Protein AF-0000000085064351 (afdb_homodimer)

pLDDT: mean 91.65, std 7.76, range [57.16, 98.75]

Solvent-accessible surface area (backbone atoms only — not comparable to full-atom values): 16343 Å² total; per-residue (Å²): 132,82,64,47,62,67,54,39,38,54,52,45,52,58,49,57,73,58,45,68,60,50,36,50,47,27,50,52,48,33,43,69,77,40,54,86,54,48,80,70,46,69,91,79,44,79,83,52,43,50,56,53,47,48,50,53,45,52,49,54,53,38,62,87,41,49,84,65,41,47,63,52,33,30,51,50,26,44,64,36,32,43,62,54,62,40,32,62,50,52,34,54,55,49,48,23,49,51,48,41,49,38,66,76,47,42,88,71,29,35,63,68,48,45,52,20,50,39,50,45,50,43,52,51,48,49,45,13,33,48,36,32,28,57,62,30,34,61,82,54,41,58,74,65,52,64,86,77,50,61,51,66,129,131,80,64,49,62,65,55,41,38,53,51,44,53,58,49,56,72,58,46,68,59,50,34,48,48,26,50,52,49,31,44,70,77,42,54,84,56,47,81,69,46,67,92,77,43,80,84,51,43,50,55,54,47,48,50,54,46,50,49,54,52,39,63,86,41,48,85,65,40,47,62,52,33,30,51,50,24,44,63,35,31,43,62,55,62,38,32,62,52,52,36,54,55,48,50,24,49,51,48,39,49,38,65,76,47,44,89,71,28,34,62,67,49,45,52,21,49,40,49,42,50,43,51,52,48,50,45,14,33,48,36,32,30,59,63,28,33,60,82,55,42,57,74,66,53,63,87,76,50,64,51,68,128

Foldseek 3Di:
DDQDLVLLQVLLVVLVVVPPVLLVQLVVQLCVVPVVCVVLDDPDCNVPSRVVLNVLSVQLNCLVVCVVNLVVLLCVLQVCVVSVDALVCLVSSLVSNLVSSCVVCPPSPDPSSSVNSVVSSVVSSVSSNVSNVVVVDPVVDDDDDCVNPPDDD/DDQDLVLLQVLLVVLVVVPPVLLVQLVVQLCVVPVVCVVLDDPDCNVPSRVVLVVLSVQLNCLVVCVVNLVVLLCVLQVCVVSVDALVCLVSSLVSNLVSSCVVCPPSPDPSSSVNSVVSSVVSSVSSNVSNVVVVDPVVDDDDDCVNPPDDD

Radius of gyration: 24.45 Å; Cα contacts (8 Å, |Δi|>4): 353; chains: 2; bounding box: 37×74×51 Å

Secondary structure (DSSP, 8-state):
----HHHHHHHHHHHHTTTHHHHHHHHHHHHHH-GGGGGGS-S--TTHHHHHHHHHHHHHHTTT-HHHHHHHHHHHHHHTGGGT--GGGHHHHHHHHHHHHHHHHGGG--HHHHHHHHHHHHHHHHHHHHHHHHHT-GGG-----GGGSPPP-/----HHHHHHHHHHHHTTTHHHHHHHHHHHHHH-GGGGGGS-S--TTTHHHHHHHHHHHHHTTT-HHHHHHHHHHHHHHTGGGT--GGGHHHHHHHHHHHHHHHHGGG--HHHHHHHHHHHHHHHHHHHHHHHHHT-GGG-----GGGSPPP-

Organism: Acidithiobacillus ferrooxidans (strain ATCC 23270 / DSM 14882 / CIP 104768 / NCIMB 8455) (NCBI:txid243159)

InterPro domains:
  IPR000971 Globin [PF00042] (25-125)
  IPR000971 Globin [PS01033] (1-133)
  IPR009050 Globin-like superfamily [SSF46458] (5-130)
  IPR012292 Globin/Protoglobin [G3DSA:1.10.490.10] (2-138)

Nearest PDB structures (foldseek):
  3s1i-assembly1_A  TM=9.024E-01  e=9.634E-07  Methylacidiphilum infernorum V4
  7ohd-assembly2_B  TM=8.733E-01  e=3.228E-05  Mus musculus
  8wub-assembly1_A  TM=8.574E-01  e=1.041E-04  Homo sapiens
  8grz-assembly1_A  TM=8.069E-01  e=5.257E-05  Homo sapiens
  4mpm-assembly1_A  TM=8.478E-01  e=1.147E-04  Homo sapiens

Structure (mmCIF, N/CA/C/O backbone):
data_AF-0000000085064351-model_v1
#
loop_
_entity.id
_entity.type
_entity.pdbx_description
1 polymer 'Globin domain protein'
#
loop_
_atom_site.group_PDB
_atom_site.id
_atom_site.type_symbol
_atom_site.label_atom_id
_atom_site.label_alt_id
_atom_site.label_comp_id
_atom_site.label_asym_id
_atom_site.label_entity_id
_atom_site.label_seq_id
_atom_site.pdbx_PDB_ins_code
_atom_site.Cartn_x
_atom_site.Cartn_y
_atom_site.Cartn_z
_atom_site.occupancy
_atom_site.B_iso_or_equiv
_atom_site.auth_seq_id
_atom_site.auth_comp_id
_atom_site.auth_asym_id
_atom_site.auth_atom_id
_atom_site.pdbx_PDB_model_num
ATOM 1 N N . MET A 1 1 ? -3.197 17.062 25.453 1 57.31 1 MET A N 1
ATOM 2 C CA . MET A 1 1 ? -4.086 18.172 25.75 1 57.31 1 MET A CA 1
ATOM 3 C C . MET A 1 1 ? -5.27 18.219 24.797 1 57.31 1 MET A C 1
ATOM 5 O O . MET A 1 1 ? -5.203 17.641 23.703 1 57.31 1 MET A O 1
ATOM 9 N N . ALA A 1 2 ? -6.352 18.781 25.281 1 75.25 2 ALA A N 1
ATOM 10 C CA . ALA A 1 2 ? -7.637 18.812 24.578 1 75.25 2 ALA A CA 1
ATOM 11 C C . ALA A 1 2 ? -7.57 19.719 23.344 1 75.25 2 ALA A C 1
ATOM 13 O O . ALA A 1 2 ? -6.973 20.797 23.391 1 75.25 2 ALA A O 1
ATOM 14 N N . ILE A 1 3 ? -7.781 19.234 22.266 1 88.19 3 ILE A N 1
ATOM 15 C CA . ILE A 1 3 ? -7.879 19.984 21.016 1 88.19 3 ILE A CA 1
ATOM 16 C C . ILE A 1 3 ? -8.836 21.156 21.188 1 88.19 3 ILE A C 1
ATOM 18 O O . ILE A 1 3 ? -9.961 20.984 21.656 1 88.19 3 ILE A O 1
ATOM 22 N N . ASN A 1 4 ? -8.297 22.344 21.016 1 93.31 4 ASN A N 1
ATOM 23 C CA . ASN A 1 4 ? -9.164 23.516 20.938 1 93.31 4 ASN A CA 1
ATOM 24 C C . ASN A 1 4 ? -9.75 23.688 19.547 1 93.31 4 ASN A C 1
ATOM 26 O O . ASN A 1 4 ? -9.102 24.266 18.656 1 93.31 4 ASN A O 1
ATOM 30 N N . ILE A 1 5 ? -10.961 23.312 19.406 1 91.62 5 ILE A N 1
ATOM 31 C CA . ILE A 1 5 ? -11.625 23.234 18.109 1 91.62 5 ILE A CA 1
ATOM 32 C C . ILE A 1 5 ? -11.781 24.625 17.516 1 91.62 5 ILE A C 1
ATOM 34 O O . ILE A 1 5 ? -11.617 24.828 16.312 1 91.62 5 ILE A O 1
ATOM 38 N N . GLN A 1 6 ? -12.078 25.547 18.312 1 92.12 6 GLN A N 1
ATOM 39 C CA . GLN A 1 6 ? -12.281 26.922 17.844 1 92.12 6 GLN A CA 1
ATOM 40 C C . GLN A 1 6 ? -11 27.5 17.266 1 92.12 6 GLN A C 1
ATOM 42 O O . GLN A 1 6 ? -11.039 28.203 16.25 1 92.12 6 GLN A O 1
ATOM 47 N N . LEU A 1 7 ? -9.875 27.203 17.844 1 92.31 7 LEU A N 1
ATOM 48 C CA . LEU A 1 7 ? -8.594 27.688 17.359 1 92.31 7 LEU A CA 1
ATOM 49 C C . LEU A 1 7 ? -8.258 27.078 16 1 92.31 7 LEU A C 1
ATOM 51 O O . LEU A 1 7 ? -7.766 27.766 15.109 1 92.31 7 LEU A O 1
ATOM 55 N N . ILE A 1 8 ? -8.531 25.844 15.898 1 92.44 8 ILE A N 1
ATOM 56 C CA . ILE A 1 8 ? -8.25 25.141 14.648 1 92.44 8 ILE A CA 1
ATOM 57 C C . ILE A 1 8 ? -9.141 25.688 13.539 1 92.44 8 ILE A C 1
ATOM 59 O O . ILE A 1 8 ? -8.664 26.016 12.453 1 92.44 8 ILE A O 1
ATOM 63 N N . GLN A 1 9 ? -10.414 25.859 13.875 1 91.38 9 GLN A N 1
ATOM 64 C CA . GLN A 1 9 ? -11.367 26.328 12.867 1 91.38 9 GLN A CA 1
ATOM 65 C C . GLN A 1 9 ? -11.078 27.766 12.445 1 91.38 9 GLN A C 1
ATOM 67 O O . GLN A 1 9 ? -11.078 28.078 11.25 1 91.38 9 GLN A O 1
ATOM 72 N N . SER A 1 10 ? -10.781 28.578 13.398 1 91.44 10 SER A N 1
ATOM 73 C CA . SER A 1 10 ? -10.531 29.984 13.086 1 91.44 10 SER A CA 1
ATOM 74 C C . SER A 1 10 ? -9.219 30.156 12.32 1 91.44 10 SER A C 1
ATOM 76 O O . SER A 1 10 ? -9.156 30.922 11.352 1 91.44 10 SER A O 1
ATOM 78 N N . SER A 1 11 ? -8.188 29.453 12.711 1 91.81 11 SER A N 1
ATOM 79 C CA . SER A 1 11 ? -6.898 29.562 12.039 1 91.81 11 SER A CA 1
ATOM 80 C C . SER A 1 11 ? -6.938 28.906 10.664 1 91.81 11 SER A C 1
ATOM 82 O O . SER A 1 11 ? -6.332 29.391 9.711 1 91.81 11 SER A O 1
ATOM 84 N N . GLY A 1 12 ? -7.652 27.797 10.57 1 90.56 12 GLY A N 1
ATOM 85 C CA . GLY A 1 12 ? -7.852 27.172 9.273 1 90.56 12 GLY A CA 1
ATOM 86 C C . GLY A 1 12 ? -8.547 28.094 8.281 1 90.56 12 GLY A C 1
ATOM 87 O O . GLY A 1 12 ? -8.133 28.172 7.121 1 90.56 12 GLY A O 1
ATOM 88 N N . ALA A 1 13 ? -9.562 28.766 8.742 1 87.88 13 ALA A N 1
ATOM 89 C CA . ALA A 1 13 ? -10.297 29.703 7.906 1 87.88 13 ALA A CA 1
ATOM 90 C C . ALA A 1 13 ? -9.406 30.875 7.477 1 87.88 13 ALA A C 1
ATOM 92 O O . ALA A 1 13 ? -9.461 31.312 6.328 1 87.88 13 ALA A O 1
ATOM 93 N N . ALA A 1 14 ? -8.57 31.312 8.336 1 88.06 14 ALA A N 1
ATOM 94 C CA . ALA A 1 14 ? -7.688 32.438 8.062 1 88.06 14 ALA A CA 1
ATOM 95 C C . ALA A 1 14 ? -6.699 32.125 6.953 1 88.06 14 ALA A C 1
ATOM 97 O O . ALA A 1 14 ? -6.43 32.938 6.086 1 88.06 14 ALA A O 1
ATOM 98 N N . VAL A 1 15 ? -6.23 30.906 6.938 1 88.12 15 VAL A N 1
ATOM 99 C CA . VAL A 1 15 ? -5.211 30.547 5.957 1 88.12 15 VAL A CA 1
ATOM 100 C C . VAL A 1 15 ? -5.875 30.188 4.633 1 88.12 15 VAL A C 1
ATOM 102 O O . VAL A 1 15 ? -5.297 30.391 3.562 1 88.12 15 VAL A O 1
ATOM 105 N N . LYS A 1 16 ? -7.031 29.609 4.719 1 82.19 16 LYS A N 1
ATOM 106 C CA . LYS A 1 16 ? -7.758 29.297 3.492 1 82.19 16 LYS A CA 1
ATOM 107 C C . LYS A 1 16 ? -8.039 30.547 2.674 1 82.19 16 LYS A C 1
ATOM 109 O O . LYS A 1 16 ? -7.98 30.516 1.443 1 82.19 16 LYS A O 1
ATOM 114 N N . ASP A 1 17 ? -8.266 31.594 3.26 1 80.25 17 ASP A N 1
ATOM 115 C CA . ASP A 1 17 ? -8.602 32.875 2.615 1 80.25 17 ASP A CA 1
ATOM 116 C C . ASP A 1 17 ? -7.398 33.438 1.877 1 80.25 17 ASP A C 1
ATOM 118 O O . ASP A 1 17 ? -7.555 34.25 0.965 1 80.25 17 ASP A O 1
ATOM 122 N N . LEU A 1 18 ? -6.242 32.938 2.26 1 81.69 18 LEU A N 1
ATOM 123 C CA . LEU A 1 18 ? -5.031 33.438 1.604 1 81.69 18 LEU A CA 1
ATOM 124 C C . LEU A 1 18 ? -4.82 32.75 0.265 1 81.69 18 LEU A C 1
ATOM 126 O O . LEU A 1 18 ? -4.078 33.219 -0.586 1 81.69 18 LEU A O 1
ATOM 130 N N . GLY A 1 19 ? -5.559 31.656 0.012 1 73.81 19 GLY A N 1
ATOM 131 C CA . GLY A 1 19 ? -5.688 31.062 -1.313 1 73.81 19 GLY A CA 1
ATOM 132 C C . GLY A 1 19 ? -4.465 30.281 -1.739 1 73.81 19 GLY A C 1
ATOM 133 O O . GLY A 1 19 ? -3.924 29.5 -0.958 1 73.81 19 GLY A O 1
ATOM 134 N N . VAL A 1 20 ? -3.996 30.516 -2.984 1 82.38 20 VAL A N 1
ATOM 135 C CA . VAL A 1 20 ? -3.016 29.75 -3.742 1 82.38 20 VAL A CA 1
ATOM 136 C C . VAL A 1 20 ? -1.633 29.906 -3.117 1 82.38 20 VAL A C 1
ATOM 138 O O . VAL A 1 20 ? -0.842 28.969 -3.086 1 82.38 20 VAL A O 1
ATOM 141 N N . GLN A 1 21 ? -1.412 30.984 -2.426 1 88.38 21 GLN A N 1
ATOM 142 C CA . GLN A 1 21 ? -0.087 31.281 -1.89 1 88.38 21 GLN A CA 1
ATOM 143 C C . GLN A 1 21 ? 0.252 30.359 -0.724 1 88.38 21 GLN A C 1
ATOM 145 O O . GLN A 1 21 ? 1.404 29.953 -0.562 1 88.38 21 GLN A O 1
ATOM 150 N N . VAL A 1 22 ? -0.708 30 0.074 1 90.12 22 VAL A N 1
ATOM 151 C CA . VAL A 1 22 ? -0.46 29.156 1.239 1 90.12 22 VAL A CA 1
ATOM 152 C C . VAL A 1 22 ? -0.138 27.734 0.788 1 90.12 22 VAL A C 1
ATOM 154 O O . VAL A 1 22 ? 0.81 27.109 1.282 1 90.12 22 VAL A O 1
ATOM 157 N N . ALA A 1 23 ? -0.874 27.266 -0.23 1 90.69 23 ALA A N 1
ATOM 158 C CA . ALA A 1 23 ? -0.618 25.938 -0.763 1 90.69 23 ALA A CA 1
ATOM 159 C C . ALA A 1 23 ? 0.769 25.859 -1.396 1 90.69 23 ALA A C 1
ATOM 161 O O . ALA A 1 23 ? 1.488 24.875 -1.203 1 90.69 23 ALA A O 1
ATOM 162 N N . GLU A 1 24 ? 1.101 26.891 -2.078 1 91.88 24 GLU A N 1
ATOM 163 C CA . GLU A 1 24 ? 2.422 26.938 -2.699 1 91.88 24 GLU A CA 1
ATOM 164 C C . GLU A 1 24 ? 3.525 26.891 -1.647 1 91.88 24 GLU A C 1
ATOM 166 O O . GLU A 1 24 ? 4.527 26.188 -1.815 1 91.88 24 GLU A O 1
ATOM 171 N N . HIS A 1 25 ? 3.332 27.672 -0.598 1 94.19 25 HIS A N 1
ATOM 172 C CA . HIS A 1 25 ? 4.316 27.672 0.48 1 94.19 25 HIS A CA 1
ATOM 173 C C . HIS A 1 25 ? 4.434 26.281 1.116 1 94.19 25 HIS A C 1
ATOM 175 O O . HIS A 1 25 ? 5.539 25.828 1.403 1 94.19 25 HIS A O 1
ATOM 181 N N . PHE A 1 26 ? 3.34 25.656 1.279 1 94.56 26 PHE A N 1
ATOM 182 C CA . PHE A 1 26 ? 3.279 24.312 1.865 1 94.56 26 PHE A CA 1
ATOM 183 C C . PHE A 1 26 ? 4.113 23.328 1.054 1 94.56 26 PHE A C 1
ATOM 185 O O . PHE A 1 26 ? 4.992 22.656 1.598 1 94.56 26 PHE A O 1
ATOM 192 N N . TYR A 1 27 ? 3.924 23.297 -0.187 1 94.62 27 TYR A N 1
ATOM 193 C CA . TYR A 1 27 ? 4.633 22.359 -1.05 1 94.62 27 TYR A CA 1
ATOM 194 C C . TYR A 1 27 ? 6.098 22.75 -1.191 1 94.62 27 TYR A C 1
ATOM 196 O O . TYR A 1 27 ? 6.977 21.891 -1.222 1 94.62 27 TYR A O 1
ATOM 204 N N . ASN A 1 28 ? 6.336 24.047 -1.32 1 95.25 28 ASN A N 1
ATOM 205 C CA . ASN A 1 28 ? 7.723 24.5 -1.378 1 95.25 28 ASN A CA 1
ATOM 206 C C . ASN A 1 28 ? 8.5 24.078 -0.129 1 95.25 28 ASN A C 1
ATOM 208 O O . ASN A 1 28 ? 9.633 23.609 -0.224 1 95.25 28 ASN A O 1
ATOM 212 N N . TYR A 1 29 ? 7.859 24.312 1.011 1 96.75 29 TYR A N 1
ATOM 213 C CA . TYR A 1 29 ? 8.5 23.891 2.254 1 96.75 29 TYR A CA 1
ATOM 214 C C . TYR A 1 29 ? 8.766 22.391 2.246 1 96.75 29 TYR A C 1
ATOM 216 O O . TYR A 1 29 ? 9.883 21.938 2.535 1 96.75 29 TYR A O 1
ATOM 224 N N . MET A 1 30 ? 7.77 21.578 1.87 1 96.75 30 MET A N 1
ATOM 225 C CA . MET A 1 30 ? 7.855 20.125 1.919 1 96.75 30 MET A CA 1
ATOM 226 C C . MET A 1 30 ? 8.969 19.609 1.008 1 96.75 30 MET A C 1
ATOM 228 O O . MET A 1 30 ? 9.82 18.844 1.438 1 96.75 30 MET A O 1
ATOM 232 N N . PHE A 1 31 ? 9.055 20.109 -0.18 1 96.94 31 PHE A N 1
ATOM 233 C CA . PHE A 1 31 ? 9.992 19.562 -1.149 1 96.94 31 PHE A CA 1
ATOM 234 C C . PHE A 1 31 ? 11.406 20.078 -0.905 1 96.94 31 PHE A C 1
ATOM 236 O O . PHE A 1 31 ? 12.383 19.453 -1.329 1 96.94 31 PHE A O 1
ATOM 243 N N . THR A 1 32 ? 11.539 21.203 -0.23 1 98.06 32 THR A N 1
ATOM 244 C CA . THR A 1 32 ? 12.852 21.719 0.145 1 98.06 32 THR A CA 1
ATOM 245 C C . THR A 1 32 ? 13.422 20.953 1.325 1 98.06 32 THR A C 1
ATOM 247 O O . THR A 1 32 ? 14.602 20.594 1.325 1 98.06 32 THR A O 1
ATOM 250 N N . HIS A 1 33 ? 12.617 20.672 2.283 1 98 33 HIS A N 1
ATOM 251 C CA . HIS A 1 33 ? 13.094 20.078 3.531 1 98 33 HIS A CA 1
ATOM 252 C C . HIS A 1 33 ? 13.039 18.562 3.484 1 98 33 HIS A C 1
ATOM 254 O O . HIS A 1 33 ? 13.75 17.875 4.23 1 98 33 HIS A O 1
ATOM 260 N N . PHE A 1 34 ? 12.141 18.031 2.6 1 98.06 34 PHE A N 1
ATOM 261 C CA . PHE A 1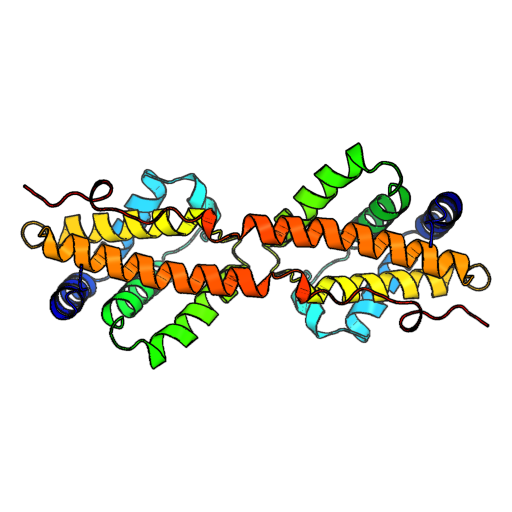 34 ? 11.977 16.594 2.455 1 98.06 34 PHE A CA 1
ATOM 262 C C . PHE A 1 34 ? 11.953 16.203 0.983 1 98.06 34 PHE A C 1
ATOM 264 O O . PHE A 1 34 ? 10.953 15.664 0.495 1 98.06 34 PHE A O 1
ATOM 271 N N . PRO A 1 35 ? 13.055 16.328 0.318 1 98 35 PRO A N 1
ATOM 272 C CA . PRO A 1 35 ? 13.07 16.094 -1.128 1 98 35 PRO A CA 1
ATOM 273 C C . PRO A 1 35 ? 12.758 14.641 -1.496 1 98 35 PRO A C 1
ATOM 275 O O . PRO A 1 35 ? 12.352 14.367 -2.627 1 98 35 PRO A O 1
ATOM 278 N N . GLU A 1 36 ? 12.883 13.711 -0.608 1 96.44 36 GLU A N 1
ATOM 279 C CA . GLU A 1 36 ? 12.672 12.289 -0.869 1 96.44 36 GLU A CA 1
ATOM 280 C C . GLU A 1 36 ? 11.211 12.008 -1.224 1 96.44 36 GLU A C 1
ATOM 282 O O . GLU A 1 36 ? 10.906 10.992 -1.852 1 96.44 36 GLU A O 1
ATOM 287 N N . VAL A 1 37 ? 10.25 12.945 -0.856 1 96.81 37 VAL A N 1
ATOM 288 C CA . VAL A 1 37 ? 8.844 12.648 -1.119 1 96.81 37 VAL A CA 1
ATOM 289 C C . VAL A 1 37 ? 8.422 13.305 -2.432 1 96.81 37 VAL A C 1
ATOM 291 O O . VAL A 1 37 ? 7.293 13.109 -2.891 1 96.81 37 VAL A O 1
ATOM 294 N N . ARG A 1 38 ? 9.328 14.109 -3.064 1 96.19 38 ARG A N 1
ATOM 295 C CA . ARG A 1 38 ? 8.961 14.797 -4.297 1 96.19 38 ARG A CA 1
ATOM 296 C C . ARG A 1 38 ? 8.508 13.805 -5.363 1 96.19 38 ARG A C 1
ATOM 298 O O . ARG A 1 38 ? 7.574 14.078 -6.117 1 96.19 38 ARG A O 1
ATOM 305 N N . LYS A 1 39 ? 9.133 12.648 -5.355 1 94.69 39 LYS A N 1
ATOM 306 C CA . LYS A 1 39 ? 8.867 11.641 -6.375 1 94.69 39 LYS A CA 1
ATOM 307 C C . LYS A 1 39 ? 7.484 11.031 -6.199 1 94.69 39 LYS A C 1
ATOM 309 O O . LYS A 1 39 ? 6.98 10.352 -7.094 1 94.69 39 LYS A O 1
ATOM 314 N N . MET A 1 40 ? 6.848 11.219 -5.031 1 93.88 40 MET A N 1
ATOM 315 C CA . MET A 1 40 ? 5.535 10.648 -4.738 1 93.88 40 MET A CA 1
ATOM 316 C C . MET A 1 40 ? 4.426 11.523 -5.297 1 93.88 40 MET A C 1
ATOM 318 O O . MET A 1 40 ? 3.258 11.133 -5.305 1 93.88 40 MET A O 1
ATOM 322 N N . PHE A 1 41 ? 4.805 12.727 -5.793 1 92.69 41 PHE A N 1
ATOM 323 C CA . PHE A 1 41 ? 3.834 13.68 -6.309 1 92.69 41 PHE A CA 1
ATOM 324 C C . PHE A 1 41 ? 4.008 13.867 -7.812 1 92.69 41 PHE A C 1
ATOM 326 O O . PHE A 1 41 ? 5.109 13.695 -8.344 1 92.69 41 PHE A O 1
ATOM 333 N N . PRO A 1 42 ? 2.945 14.211 -8.469 1 89.38 42 PRO A N 1
ATOM 334 C CA . PRO A 1 42 ? 3.072 14.453 -9.906 1 89.38 42 PRO A CA 1
ATOM 335 C C . PRO A 1 42 ? 4.012 15.617 -10.227 1 89.38 42 PRO A C 1
ATOM 337 O O . PRO A 1 42 ? 4.188 16.516 -9.406 1 89.38 42 PRO A O 1
ATOM 340 N N . GLY A 1 43 ? 4.516 15.523 -11.414 1 86.75 43 GLY A N 1
ATOM 341 C CA . GLY A 1 43 ? 5.418 16.578 -11.859 1 86.75 43 GLY A CA 1
ATOM 342 C C . GLY A 1 43 ? 4.766 17.938 -11.891 1 86.75 43 GLY A C 1
ATOM 343 O O . GLY A 1 43 ? 5.289 18.906 -11.312 1 86.75 43 GLY A O 1
ATOM 344 N N . ASP A 1 44 ? 3.572 17.953 -12.516 1 85 44 ASP A N 1
ATOM 345 C CA . ASP A 1 44 ? 2.801 19.188 -12.555 1 85 44 ASP A CA 1
ATOM 346 C C . ASP A 1 44 ? 1.66 19.156 -11.539 1 85 44 ASP A C 1
ATOM 348 O O . ASP A 1 44 ? 0.718 18.375 -11.68 1 85 44 ASP A O 1
ATOM 352 N N . MET A 1 45 ? 1.839 19.969 -10.5 1 80.88 45 MET A N 1
ATOM 353 C CA . MET A 1 45 ? 0.876 19.969 -9.406 1 80.88 45 MET A CA 1
ATOM 354 C C . MET A 1 45 ? 0.055 21.25 -9.406 1 80.88 45 MET A C 1
ATOM 356 O O . MET A 1 45 ? -0.604 21.578 -8.414 1 80.88 45 MET A O 1
ATOM 360 N N . SER A 1 46 ? 0.085 21.969 -10.438 1 73.38 46 SER A N 1
ATOM 361 C CA . SER A 1 46 ? -0.518 23.297 -10.438 1 73.38 46 SER A CA 1
ATOM 362 C C . SER A 1 46 ? -1.989 23.234 -10.039 1 73.38 46 SER A C 1
ATOM 364 O O . SER A 1 46 ? -2.434 23.984 -9.164 1 73.38 46 SER A O 1
ATOM 366 N N . GLU A 1 47 ? -2.814 22.312 -10.688 1 67.12 47 GLU A N 1
ATOM 367 C CA . GLU A 1 47 ? -4.246 22.297 -10.406 1 67.12 47 GLU A CA 1
ATOM 368 C C . GLU A 1 47 ? -4.562 21.469 -9.164 1 67.12 47 GLU A C 1
ATOM 370 O O . GLU A 1 47 ? -5.512 21.766 -8.438 1 67.12 47 GLU A O 1
ATOM 375 N N . GLN A 1 48 ? -3.637 20.734 -8.75 1 73.62 48 GLN A N 1
ATOM 376 C CA . GLN A 1 48 ? -3.996 19.766 -7.723 1 73.62 48 GLN A CA 1
ATOM 377 C C . GLN A 1 48 ? -3.438 20.172 -6.359 1 73.62 48 GLN A C 1
ATOM 379 O O . GLN A 1 48 ? -3.904 19.688 -5.324 1 73.62 48 GLN A O 1
ATOM 384 N N . ARG A 1 49 ? -2.592 21.141 -6.305 1 77.31 49 ARG A N 1
ATOM 385 C CA . ARG A 1 49 ? -1.931 21.562 -5.074 1 77.31 49 ARG A CA 1
ATOM 386 C C . ARG A 1 49 ? -2.926 22.188 -4.105 1 77.31 49 ARG A C 1
ATOM 388 O O . ARG A 1 49 ? -2.922 21.891 -2.912 1 77.31 49 ARG A O 1
ATOM 395 N N . VAL A 1 50 ? -3.752 22.922 -4.668 1 78.06 50 VAL A N 1
ATOM 396 C CA . VAL A 1 50 ? -4.707 23.641 -3.832 1 78.06 50 VAL A CA 1
ATOM 397 C C . VAL A 1 50 ? -5.734 22.672 -3.266 1 78.06 50 VAL A C 1
ATOM 399 O O . VAL A 1 50 ? -6.082 22.734 -2.084 1 78.06 50 VAL A O 1
ATOM 402 N N . ARG A 1 51 ? -6.059 21.766 -4.062 1 79.38 51 ARG A N 1
ATOM 403 C CA . ARG A 1 51 ? -7.078 20.812 -3.627 1 79.38 51 ARG A CA 1
ATOM 404 C C . ARG A 1 51 ? -6.562 19.938 -2.486 1 79.38 51 ARG A C 1
ATOM 406 O O . ARG A 1 51 ? -7.281 19.688 -1.518 1 79.38 51 ARG A O 1
ATOM 413 N N . LEU A 1 52 ? -5.395 19.578 -2.537 1 80.88 52 LEU A N 1
ATOM 414 C CA . LEU A 1 52 ? -4.82 18.719 -1.506 1 80.88 52 LEU A CA 1
ATOM 415 C C . LEU A 1 52 ? -4.637 19.5 -0.201 1 80.88 52 LEU A C 1
ATOM 417 O O . LEU A 1 52 ? -5.004 19 0.869 1 80.88 52 LEU A O 1
ATOM 421 N N . PHE A 1 53 ? -4.199 20.688 -0.441 1 83.62 53 PHE A N 1
ATOM 422 C CA . PHE A 1 53 ? -4.035 21.531 0.74 1 83.62 53 PHE A CA 1
ATOM 423 C C . PHE A 1 53 ? -5.379 21.781 1.413 1 83.62 53 PHE A C 1
ATOM 425 O O . PHE A 1 53 ? -5.5 21.672 2.635 1 83.62 53 PHE A O 1
ATOM 432 N N . ASN A 1 54 ? -6.367 21.938 0.629 1 82.25 54 ASN A N 1
ATOM 433 C CA . ASN A 1 54 ? -7.695 22.219 1.167 1 82.25 54 ASN A CA 1
ATOM 434 C C . ASN A 1 54 ? -8.289 20.984 1.854 1 82.25 54 ASN A C 1
ATOM 436 O O . ASN A 1 54 ? -9.016 21.109 2.84 1 82.25 54 ASN A O 1
ATOM 440 N N . SER A 1 55 ? -7.945 19.906 1.377 1 84.38 55 SER A N 1
ATOM 441 C CA . SER A 1 55 ? -8.43 18.672 1.994 1 84.38 55 SER A CA 1
ATOM 442 C C . SER A 1 55 ? -7.836 18.484 3.385 1 84.38 55 SER A C 1
ATOM 444 O O . SER A 1 55 ? -8.539 18.078 4.316 1 84.38 55 SER A O 1
ATOM 446 N N . VAL A 1 56 ? -6.613 18.828 3.506 1 85.44 56 VAL A N 1
ATOM 447 C CA . VAL A 1 56 ? -5.949 18.703 4.797 1 85.44 56 VAL A CA 1
ATOM 448 C C . VAL A 1 56 ? -6.555 19.688 5.793 1 85.44 56 VAL A C 1
ATOM 450 O O . VAL A 1 56 ? -6.844 19.328 6.938 1 85.44 56 VAL A O 1
ATOM 453 N N . ILE A 1 57 ? -6.863 20.844 5.324 1 84.94 57 ILE A N 1
ATOM 454 C CA . ILE A 1 57 ? -7.465 21.875 6.168 1 84.94 57 ILE A CA 1
ATOM 455 C C . ILE A 1 57 ? -8.875 21.453 6.566 1 84.94 57 ILE A C 1
ATOM 457 O O . ILE A 1 57 ? -9.266 21.578 7.73 1 84.94 57 ILE A O 1
ATOM 461 N N . LEU A 1 58 ? -9.547 20.938 5.605 1 83 58 LEU A N 1
ATOM 462 C CA . LEU A 1 58 ? -10.906 20.484 5.859 1 83 58 LEU A CA 1
ATOM 463 C C . LEU A 1 58 ? -10.93 19.391 6.926 1 83 58 LEU A C 1
ATOM 465 O O . LEU A 1 58 ? -11.758 19.422 7.84 1 83 58 LEU A O 1
ATOM 469 N N . ILE A 1 59 ? -10.047 18.562 6.914 1 85.25 59 ILE A N 1
ATOM 470 C CA . ILE A 1 59 ? -9.977 17.469 7.867 1 85.25 59 ILE A CA 1
ATOM 471 C C . ILE A 1 59 ? -9.688 18.016 9.266 1 85.25 59 ILE A C 1
ATOM 473 O O . ILE A 1 59 ? -10.383 17.688 10.227 1 85.25 59 ILE A O 1
ATOM 477 N N . ALA A 1 60 ? -8.742 18.859 9.297 1 80.5 60 ALA A N 1
ATOM 478 C CA . ALA A 1 60 ? -8.336 19.391 10.594 1 80.5 60 ALA A CA 1
ATOM 479 C C . ALA A 1 60 ? -9.453 20.219 11.219 1 80.5 60 ALA A C 1
ATOM 481 O O . ALA A 1 60 ? -9.672 20.172 12.43 1 80.5 60 ALA A O 1
ATOM 482 N N . THR A 1 61 ? -10.242 20.844 10.375 1 82.81 61 THR A N 1
ATOM 483 C CA . THR A 1 61 ? -11.258 21.75 10.906 1 82.81 61 THR A CA 1
ATOM 484 C C . THR A 1 61 ? -12.539 21 11.234 1 82.81 61 THR A C 1
ATOM 486 O O . THR A 1 61 ? -13.461 21.562 11.836 1 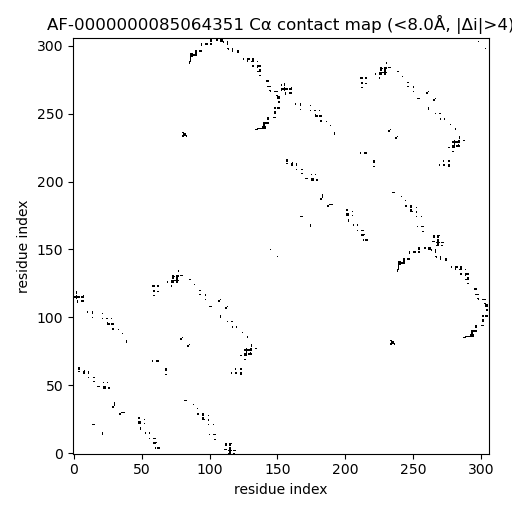82.81 61 THR A O 1
ATOM 489 N N . ASN A 1 62 ? -12.539 19.703 10.906 1 86.94 62 ASN A N 1
ATOM 490 C CA . ASN A 1 62 ? -13.719 18.906 11.203 1 86.94 62 ASN A CA 1
ATOM 491 C C . ASN A 1 62 ? -13.391 17.766 12.164 1 86.94 62 ASN A C 1
ATOM 493 O O . ASN A 1 62 ? -14.117 16.781 12.227 1 86.94 62 ASN A O 1
ATOM 497 N N . ILE A 1 63 ? -12.406 17.938 12.922 1 85 63 ILE A N 1
ATOM 498 C CA . ILE A 1 63 ? -11.898 16.891 13.812 1 85 63 ILE A CA 1
ATOM 499 C C . ILE A 1 63 ? -12.914 16.641 14.93 1 85 63 ILE A C 1
ATOM 501 O O . ILE A 1 63 ? -12.859 15.602 15.594 1 85 63 ILE A O 1
ATOM 505 N N . ASP A 1 64 ? -13.844 17.531 15.156 1 83.5 64 ASP A N 1
ATOM 506 C CA . ASP A 1 64 ? -14.836 17.391 16.219 1 83.5 64 ASP A CA 1
ATOM 507 C C . ASP A 1 64 ? -16.031 16.547 15.742 1 83.5 64 ASP A C 1
ATOM 509 O O . ASP A 1 64 ? -16.906 16.219 16.531 1 83.5 64 ASP A O 1
ATOM 513 N N . THR A 1 65 ? -16.062 16.234 14.531 1 85.69 65 THR A N 1
ATOM 514 C CA . THR A 1 65 ? -17.109 15.391 14 1 85.69 65 THR A CA 1
ATOM 515 C C . THR A 1 65 ? -16.578 14 13.656 1 85.69 65 THR A C 1
ATOM 517 O O . THR A 1 65 ? -16.625 13.586 12.492 1 85.69 65 THR A O 1
ATOM 520 N N . MET A 1 66 ? -16.234 13.328 14.578 1 83.44 66 MET A N 1
ATOM 521 C CA . MET A 1 66 ? -15.5 12.078 14.406 1 83.44 66 MET A CA 1
ATOM 522 C C . MET A 1 66 ? -16.344 11.047 13.664 1 83.44 66 MET A C 1
ATOM 524 O O . MET A 1 66 ? -15.82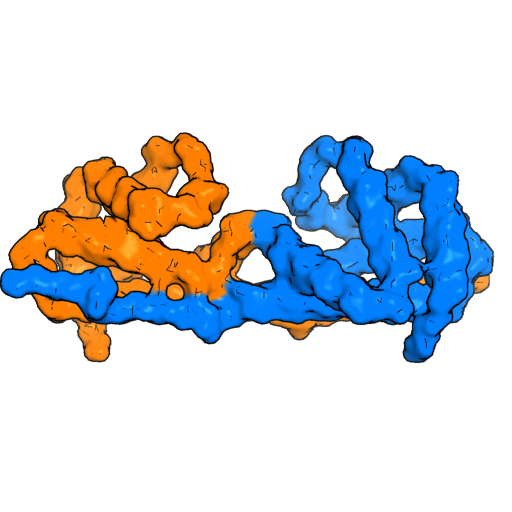 10.289 12.836 1 83.44 66 MET A O 1
ATOM 528 N N . GLU A 1 67 ? -17.656 11.109 13.906 1 87.38 67 GLU A N 1
ATOM 529 C CA . GLU A 1 67 ? -18.531 10.102 13.297 1 87.38 67 GLU A CA 1
ATOM 530 C C . GLU A 1 67 ? -18.484 10.203 11.773 1 87.38 67 GLU A C 1
ATOM 532 O O . GLU A 1 67 ? -18.547 9.188 11.078 1 87.38 67 GLU A O 1
ATOM 537 N N . VAL A 1 68 ? -18.391 11.406 11.375 1 86.38 68 VAL A N 1
ATOM 538 C CA . VAL A 1 68 ? -18.375 11.641 9.938 1 86.38 68 VAL A CA 1
ATOM 539 C C . VAL A 1 68 ? -16.938 11.578 9.414 1 86.38 68 VAL A C 1
ATOM 541 O O . VAL A 1 68 ? -16.688 11.07 8.32 1 86.38 68 VAL A O 1
ATOM 544 N N . LEU A 1 69 ? -15.977 11.945 10.227 1 91.25 69 LEU A N 1
ATOM 545 C CA . LEU A 1 69 ? -14.609 12.125 9.766 1 91.25 69 LEU A CA 1
ATOM 546 C C . LEU A 1 69 ? -13.859 10.797 9.742 1 91.25 69 LEU A C 1
ATOM 548 O O . LEU A 1 69 ? -13.031 10.562 8.859 1 91.25 69 LEU A O 1
ATOM 552 N N . VAL A 1 70 ? -14.242 9.961 10.594 1 93.5 70 VAL A N 1
ATOM 553 C CA . VAL A 1 70 ? -13.469 8.734 10.742 1 93.5 70 VAL A CA 1
ATOM 554 C C . VAL A 1 70 ? -13.633 7.871 9.492 1 93.5 70 VAL A C 1
ATOM 556 O O . VAL A 1 70 ? -12.648 7.434 8.898 1 93.5 70 VAL A O 1
ATOM 559 N N . PRO A 1 71 ? -14.922 7.684 9 1 95 71 PRO A N 1
ATOM 560 C CA . PRO A 1 71 ? -15.055 6.898 7.77 1 95 71 PRO A CA 1
ATOM 561 C C . PRO A 1 71 ? -14.312 7.527 6.59 1 95 71 PRO A C 1
ATOM 563 O O . PRO A 1 71 ? -13.727 6.812 5.777 1 95 71 PRO A O 1
ATOM 566 N N . TYR A 1 72 ? -14.367 8.75 6.543 1 94.75 72 TYR A N 1
ATOM 567 C CA . TYR A 1 72 ? -13.68 9.461 5.477 1 94.75 72 TYR A CA 1
ATOM 568 C C . TYR A 1 72 ? -12.172 9.25 5.57 1 94.75 72 TYR A C 1
ATOM 570 O O . TYR A 1 72 ? -11.516 8.938 4.574 1 94.75 72 TYR A O 1
ATOM 578 N N . LEU A 1 73 ? -11.547 9.352 6.746 1 95.69 73 LEU A N 1
ATOM 579 C CA . LEU A 1 73 ? -10.117 9.188 6.977 1 95.69 73 LEU A CA 1
ATOM 580 C C . LEU A 1 73 ? -9.68 7.754 6.684 1 95.69 73 LEU A C 1
ATOM 582 O O . LEU A 1 73 ? -8.594 7.527 6.16 1 95.69 73 LEU A O 1
ATOM 586 N N . LYS A 1 74 ? -10.555 6.82 7.051 1 97.19 74 LYS A N 1
ATOM 587 C CA . LYS A 1 74 ? -10.242 5.426 6.746 1 97.19 74 LYS A CA 1
ATOM 588 C C . LYS A 1 74 ? -10.117 5.207 5.242 1 97.19 74 LYS A C 1
ATOM 590 O O . LYS A 1 74 ? -9.141 4.617 4.773 1 97.19 74 LYS A O 1
ATOM 595 N N . GLU A 1 75 ? -11.047 5.766 4.488 1 96.81 75 GLU A N 1
ATOM 596 C CA . GLU A 1 75 ? -11.008 5.656 3.033 1 96.81 75 GLU A CA 1
ATOM 597 C C . GLU A 1 75 ? -9.789 6.375 2.461 1 96.81 75 GLU A C 1
ATOM 599 O O . GLU A 1 75 ? -9.164 5.895 1.512 1 96.81 75 GLU A O 1
ATOM 604 N N . LEU A 1 76 ? -9.492 7.48 3.07 1 96.19 76 LEU A N 1
ATOM 605 C CA . LEU A 1 76 ? -8.328 8.25 2.635 1 96.19 76 LEU A CA 1
ATOM 606 C C . LEU A 1 76 ? -7.047 7.457 2.842 1 96.19 76 LEU A C 1
ATOM 608 O O . LEU A 1 76 ? -6.203 7.383 1.943 1 96.19 76 LEU A O 1
ATOM 612 N N . GLY A 1 77 ? -6.855 6.828 4.027 1 97.25 77 GLY A N 1
ATOM 613 C CA . GLY A 1 77 ? -5.688 6.008 4.309 1 97.25 77 GLY A CA 1
ATOM 614 C C . GLY A 1 77 ? -5.527 4.848 3.344 1 97.25 77 GLY A C 1
ATOM 615 O O . GLY A 1 77 ? -4.449 4.645 2.783 1 97.25 77 GLY A O 1
ATOM 616 N N . ILE A 1 78 ? -6.648 4.191 3.123 1 98.06 78 ILE A N 1
ATO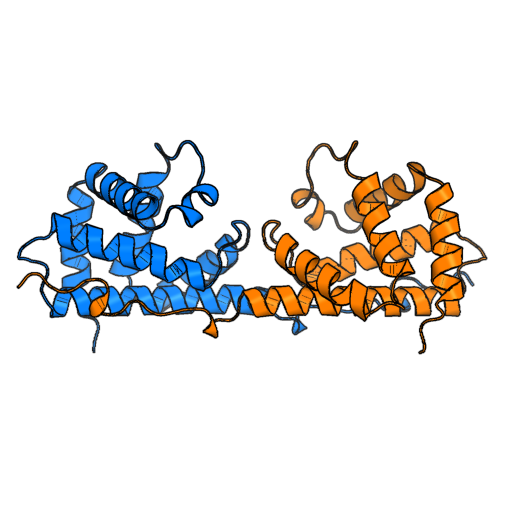M 617 C CA . ILE A 1 78 ? -6.648 3.051 2.211 1 98.06 78 ILE A CA 1
ATOM 618 C C . ILE A 1 78 ? -6.344 3.525 0.793 1 98.06 78 ILE A C 1
ATOM 620 O O . ILE A 1 78 ? -5.539 2.916 0.087 1 98.06 78 ILE A O 1
ATOM 624 N N . GLY A 1 79 ? -6.914 4.613 0.41 1 97 79 GLY A N 1
ATOM 625 C CA . GLY A 1 79 ? -6.746 5.148 -0.933 1 97 79 GLY A CA 1
ATOM 626 C C . GLY A 1 79 ? -5.332 5.617 -1.217 1 97 79 GLY A C 1
ATOM 627 O O . GLY A 1 79 ? -4.941 5.754 -2.377 1 97 79 GLY A O 1
ATOM 628 N N . HIS A 1 80 ? -4.551 5.816 -0.239 1 96.81 80 HIS A N 1
ATOM 629 C CA . HIS A 1 80 ? -3.209 6.348 -0.439 1 96.81 80 HIS A CA 1
ATOM 630 C C . HIS A 1 80 ? -2.182 5.227 -0.546 1 96.81 80 HIS A C 1
ATOM 632 O O . HIS A 1 80 ? -1.015 5.473 -0.855 1 96.81 80 HIS A O 1
ATOM 638 N N . ILE A 1 81 ? -2.631 4.004 -0.341 1 97.62 81 ILE A N 1
ATOM 639 C CA . ILE A 1 81 ? -1.748 2.854 -0.499 1 97.62 81 ILE A CA 1
ATOM 640 C C . ILE A 1 81 ? -1.164 2.84 -1.909 1 97.62 81 ILE A C 1
ATOM 642 O O . ILE A 1 81 ? 0.042 2.654 -2.086 1 97.62 81 ILE A O 1
ATOM 646 N N . LYS A 1 82 ? -1.97 3.139 -2.914 1 96.44 82 LYS A N 1
ATOM 647 C CA . LYS A 1 82 ? -1.568 3.037 -4.312 1 96.44 82 LYS A CA 1
ATOM 648 C C . LYS A 1 82 ? -0.511 4.082 -4.66 1 96.44 82 LYS A C 1
ATOM 650 O O . LYS A 1 82 ? 0.122 4.008 -5.715 1 96.44 82 LYS A O 1
ATOM 655 N N . TYR A 1 83 ? -0.31 5.004 -3.75 1 95.62 83 TYR A N 1
ATOM 656 C CA . TYR A 1 83 ? 0.73 6.004 -3.959 1 95.62 83 TYR A CA 1
ATOM 657 C C . TYR A 1 83 ? 1.99 5.652 -3.178 1 95.62 83 TYR A C 1
ATOM 659 O O . TYR A 1 83 ? 2.883 6.488 -3.018 1 95.62 83 TYR A O 1
ATOM 667 N N . ASP A 1 84 ? 2.014 4.5 -2.602 1 97.44 84 ASP A N 1
ATOM 668 C CA . ASP A 1 84 ? 3.133 3.979 -1.821 1 97.44 84 ASP A CA 1
ATOM 669 C C . ASP A 1 84 ? 3.297 4.75 -0.515 1 97.44 84 ASP A C 1
ATOM 671 O O . ASP A 1 84 ? 4.41 4.895 -0.01 1 97.44 84 ASP A O 1
ATOM 675 N N . THR A 1 85 ? 2.26 5.344 -0.04 1 98 85 THR A N 1
ATOM 676 C CA . THR A 1 85 ? 2.287 6.07 1.223 1 98 85 THR A CA 1
ATOM 677 C C . THR A 1 85 ? 2.512 5.117 2.395 1 98 85 THR A C 1
ATOM 679 O O . THR A 1 85 ? 1.844 4.086 2.498 1 98 85 THR A O 1
ATOM 682 N N . ARG A 1 86 ? 3.453 5.477 3.197 1 98.25 86 ARG A N 1
ATOM 683 C CA . ARG A 1 86 ? 3.818 4.723 4.395 1 98.25 86 ARG A CA 1
ATOM 684 C C . ARG A 1 86 ? 3.666 5.578 5.645 1 98.25 86 ARG A C 1
ATOM 686 O O . ARG A 1 86 ? 3.576 6.805 5.559 1 98.25 86 ARG A O 1
ATOM 693 N N . PRO A 1 87 ? 3.578 4.883 6.824 1 98.69 87 PRO A N 1
ATOM 694 C CA . PRO A 1 87 ? 3.402 5.641 8.062 1 98.69 87 PRO A CA 1
ATOM 695 C C . PRO A 1 87 ? 4.484 6.703 8.266 1 98.69 87 PRO A C 1
ATOM 697 O O . PRO A 1 87 ? 4.203 7.781 8.797 1 98.69 87 PRO A O 1
ATOM 700 N N . GLU A 1 88 ? 5.637 6.508 7.766 1 98.38 88 GLU A N 1
ATOM 701 C CA . GLU A 1 88 ? 6.746 7.426 7.992 1 98.38 88 GLU A CA 1
ATOM 702 C C . GLU A 1 88 ? 6.602 8.688 7.148 1 98.38 88 GLU A C 1
ATOM 704 O O . GLU A 1 88 ? 7.289 9.68 7.387 1 98.38 88 GLU A O 1
ATOM 709 N N . HIS A 1 89 ? 5.719 8.68 6.219 1 98.38 89 HIS A N 1
ATOM 710 C CA . HIS A 1 89 ? 5.527 9.836 5.348 1 98.38 89 HIS A CA 1
ATOM 711 C C . HIS A 1 89 ? 4.598 10.859 5.984 1 98.38 89 HIS A C 1
ATOM 713 O O . HIS A 1 89 ? 4.672 12.047 5.68 1 98.38 89 HIS A O 1
ATOM 719 N N . TYR A 1 90 ? 3.746 10.461 6.906 1 98 90 TYR A N 1
ATOM 720 C CA . TYR A 1 90 ? 2.713 11.312 7.484 1 98 90 TYR A CA 1
ATOM 721 C C . TYR A 1 90 ? 3.328 12.477 8.25 1 98 90 TYR A C 1
ATOM 723 O O . TYR A 1 90 ? 2.924 13.625 8.07 1 98 90 TYR A O 1
ATOM 731 N N . PRO A 1 91 ? 4.359 12.258 9.008 1 98.25 91 PRO A N 1
ATOM 732 C CA . PRO A 1 91 ? 4.918 13.398 9.734 1 98.25 91 PRO A CA 1
ATOM 733 C C . PRO A 1 91 ? 5.539 14.438 8.805 1 98.25 91 PRO A C 1
ATOM 735 O O . PRO A 1 91 ? 5.605 15.625 9.156 1 98.25 91 PRO A O 1
ATOM 738 N N . ILE A 1 92 ? 5.953 14.031 7.629 1 97.94 92 ILE A N 1
ATOM 739 C CA . ILE A 1 92 ? 6.512 14.961 6.652 1 97.94 92 ILE A CA 1
ATOM 740 C C . ILE A 1 92 ? 5.445 15.969 6.234 1 97.94 92 ILE A C 1
ATOM 742 O O . ILE A 1 92 ? 5.688 17.188 6.246 1 97.94 92 ILE A O 1
ATOM 746 N N . VAL A 1 93 ? 4.254 15.508 5.984 1 96.25 93 VAL A N 1
ATOM 747 C CA . VAL A 1 93 ? 3.133 16.359 5.617 1 96.25 93 VAL A CA 1
ATOM 748 C C . VAL A 1 93 ? 2.734 17.234 6.809 1 96.25 93 VAL A C 1
ATOM 750 O O . VAL A 1 93 ? 2.498 18.438 6.66 1 96.25 93 VAL A O 1
ATOM 753 N N . GLY A 1 94 ? 2.721 16.609 7.945 1 96.38 94 GLY A N 1
ATOM 754 C CA . GLY A 1 94 ? 2.357 17.328 9.156 1 96.38 94 GLY A CA 1
ATOM 755 C C . GLY A 1 94 ? 3.307 18.469 9.477 1 96.38 94 GLY A C 1
ATOM 756 O O . GLY A 1 94 ? 2.869 19.578 9.758 1 96.38 94 GLY A O 1
ATOM 757 N N . LYS A 1 95 ? 4.578 18.188 9.453 1 97.69 95 LYS A N 1
ATOM 758 C CA . LYS A 1 95 ? 5.582 19.219 9.703 1 97.69 95 LYS A CA 1
ATOM 759 C C . LYS A 1 95 ? 5.477 20.359 8.688 1 97.69 95 LYS A C 1
ATOM 761 O O . LYS A 1 95 ? 5.562 21.531 9.055 1 97.69 95 LYS A O 1
ATOM 766 N N . SER A 1 96 ? 5.234 19.969 7.469 1 96.75 96 SER A N 1
ATOM 767 C CA . SER A 1 96 ? 5.102 20.969 6.414 1 96.75 96 SER A CA 1
ATOM 768 C C . SER A 1 96 ? 3.859 21.828 6.617 1 96.75 96 SER A C 1
ATOM 770 O O . SER A 1 96 ? 3.912 23.062 6.473 1 96.75 96 SER A O 1
ATOM 772 N N . LEU A 1 97 ? 2.781 21.172 7 1 95.12 97 LEU A N 1
ATOM 773 C CA . LEU A 1 97 ? 1.526 21.859 7.281 1 95.12 97 LEU A CA 1
ATOM 774 C C . LEU A 1 97 ? 1.689 22.844 8.438 1 95.12 97 LEU A C 1
ATOM 776 O O . LEU A 1 97 ? 1.347 24.031 8.312 1 95.12 97 LEU A O 1
ATOM 780 N N . LEU A 1 98 ? 2.279 22.438 9.477 1 95.38 98 LEU A N 1
ATOM 781 C CA . LEU A 1 98 ? 2.357 23.219 10.703 1 95.38 98 LEU A CA 1
ATOM 782 C C . LEU A 1 98 ? 3.328 24.391 10.539 1 95.38 98 LEU A C 1
ATOM 784 O O . LEU A 1 98 ? 3.066 25.484 11.031 1 95.38 98 LEU A O 1
ATOM 788 N N . ASN A 1 99 ? 4.379 24.172 9.828 1 96.56 99 ASN A N 1
ATOM 789 C CA . ASN A 1 99 ? 5.312 25.266 9.578 1 96.56 99 ASN A CA 1
ATOM 790 C C . ASN A 1 99 ? 4.715 26.297 8.625 1 96.56 99 ASN A C 1
ATOM 792 O O . ASN A 1 99 ? 4.996 27.5 8.75 1 96.56 99 ASN A O 1
ATOM 796 N N . THR A 1 100 ? 3.92 25.812 7.738 1 95.12 100 THR A N 1
ATOM 797 C CA . THR A 1 100 ? 3.205 26.734 6.855 1 95.12 100 THR A CA 1
ATOM 798 C C . THR A 1 100 ? 2.217 27.578 7.648 1 95.12 100 THR A C 1
ATOM 800 O O . THR A 1 100 ? 2.166 28.812 7.477 1 95.12 100 THR A O 1
ATOM 803 N N . LEU A 1 101 ? 1.454 26.969 8.539 1 94.06 101 LEU A N 1
ATOM 804 C CA . LEU A 1 101 ? 0.521 27.688 9.391 1 94.06 101 LEU A CA 1
ATOM 805 C C . LEU A 1 101 ? 1.255 28.719 10.242 1 94.06 101 LEU A C 1
ATOM 807 O O . LEU A 1 101 ? 0.847 29.891 10.305 1 94.06 101 LEU A O 1
ATOM 811 N N . LYS A 1 102 ? 2.318 28.312 10.805 1 95.44 102 LYS A N 1
ATOM 812 C CA . LYS A 1 102 ? 3.133 29.219 11.617 1 95.44 102 LYS A CA 1
ATOM 813 C C . LYS A 1 102 ? 3.588 30.422 10.812 1 95.44 102 LYS A C 1
ATOM 815 O O . LYS A 1 102 ? 3.496 31.562 11.281 1 95.44 102 LYS A O 1
ATOM 820 N N . HIS A 1 103 ? 4.016 30.219 9.633 1 95.38 103 HIS A N 1
ATOM 821 C C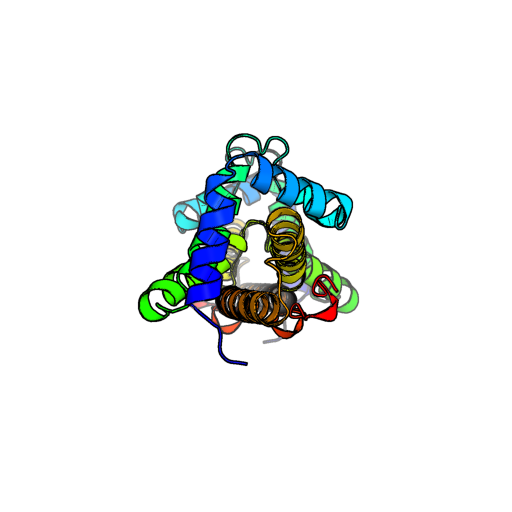A . HIS A 1 103 ? 4.52 31.266 8.766 1 95.38 103 HIS A CA 1
ATOM 822 C C . HIS A 1 103 ? 3.447 32.312 8.492 1 95.38 103 HIS A C 1
ATOM 824 O O . HIS A 1 103 ? 3.711 33.531 8.594 1 95.38 103 HIS A O 1
ATOM 830 N N . PHE A 1 104 ? 2.26 31.938 8.266 1 94.12 104 PHE A N 1
ATOM 831 C CA . PHE A 1 104 ? 1.231 32.844 7.793 1 94.12 104 PHE A CA 1
ATOM 832 C C . PHE A 1 104 ? 0.446 33.438 8.969 1 94.12 104 PHE A C 1
ATOM 834 O O . PHE A 1 104 ? -0.091 34.531 8.875 1 94.12 104 PHE A O 1
ATOM 841 N N . LEU A 1 105 ? 0.404 32.688 10.062 1 92.56 105 LEU A N 1
ATOM 842 C CA . LEU A 1 105 ? -0.343 33.188 11.219 1 92.56 105 LEU A CA 1
ATOM 843 C C . LEU A 1 105 ? 0.516 34.125 12.07 1 92.56 105 LEU A C 1
ATOM 845 O O . LEU A 1 105 ? -0.01 34.938 12.828 1 92.56 105 LEU A O 1
ATOM 849 N N . GLY A 1 106 ? 1.831 33.969 12.055 1 91.88 106 GLY A N 1
ATOM 850 C CA . GLY A 1 106 ? 2.736 34.844 12.781 1 91.88 106 GLY A CA 1
ATOM 851 C C . GLY A 1 106 ? 2.514 34.844 14.281 1 91.88 106 GLY A C 1
ATOM 852 O O . GLY A 1 106 ? 2.561 33.781 14.906 1 91.88 106 GLY A O 1
ATOM 853 N N . ALA A 1 107 ? 2.104 35.969 14.844 1 91.69 107 ALA A N 1
ATOM 854 C CA . ALA A 1 107 ? 1.941 36.125 16.281 1 91.69 107 ALA A CA 1
ATOM 855 C C . ALA A 1 107 ? 0.738 35.312 16.797 1 91.69 107 ALA A C 1
ATOM 857 O O . ALA A 1 107 ? 0.655 35 17.984 1 91.69 107 ALA A O 1
ATOM 858 N N . ALA A 1 108 ? -0.107 34.938 15.914 1 91.81 108 ALA A N 1
ATOM 859 C CA . ALA A 1 108 ? -1.302 34.188 16.281 1 91.81 108 ALA A CA 1
ATOM 860 C C . ALA A 1 108 ? -0.977 32.719 16.5 1 91.81 108 ALA A C 1
ATOM 862 O O . ALA A 1 108 ? -1.79 31.953 17.047 1 91.81 108 ALA A O 1
ATOM 863 N N . TRP A 1 109 ? 0.261 32.344 16.141 1 94.5 109 TRP A N 1
ATOM 864 C CA . TRP A 1 109 ? 0.715 30.969 16.375 1 94.5 109 TRP A CA 1
ATOM 865 C C . TRP A 1 109 ? 1.216 30.781 17.797 1 94.5 109 TRP A C 1
ATOM 867 O O . TRP A 1 109 ? 2.424 30.812 18.047 1 94.5 109 TRP A O 1
ATOM 877 N N . THR A 1 110 ? 0.269 30.547 18.688 1 94.44 110 THR A N 1
ATOM 878 C CA . THR A 1 110 ? 0.577 30.328 20.094 1 94.44 110 THR A CA 1
ATOM 879 C C . THR A 1 110 ? 0.864 28.859 20.391 1 94.44 110 THR A C 1
ATOM 881 O O . THR A 1 110 ? 0.646 28 19.531 1 94.44 110 THR A O 1
ATOM 884 N N . GLN A 1 111 ? 1.393 28.656 21.562 1 95.12 111 GLN A N 1
ATOM 885 C CA . GLN A 1 111 ? 1.633 27.281 22 1 95.12 111 GLN A CA 1
ATOM 886 C C . GLN A 1 111 ? 0.345 26.453 21.969 1 95.12 111 GLN A C 1
ATOM 888 O O . GLN A 1 111 ? 0.343 25.312 21.5 1 95.12 111 GLN A O 1
ATOM 893 N N . GLU A 1 112 ? -0.722 27.062 22.391 1 95 112 GLU A N 1
ATOM 894 C CA . GLU A 1 112 ? -2.006 26.359 22.406 1 95 112 GLU A CA 1
ATOM 895 C C . GLU A 1 112 ? -2.48 26.031 21 1 95 112 GLU A C 1
ATOM 897 O O . GLU A 1 112 ? -3.008 24.953 20.75 1 95 112 GLU A O 1
ATOM 902 N N . MET A 1 113 ? -2.322 26.969 20.109 1 93.62 113 MET A N 1
ATOM 903 C CA . MET A 1 113 ? -2.684 26.734 18.703 1 93.62 113 MET A CA 1
ATOM 904 C C . MET A 1 113 ? -1.866 25.594 18.109 1 93.62 113 MET A C 1
ATOM 906 O O . MET A 1 113 ? -2.422 24.688 17.5 1 93.62 113 MET A O 1
ATOM 910 N N . ALA A 1 114 ? -0.563 25.656 18.359 1 94.94 114 ALA A N 1
ATOM 911 C CA . ALA A 1 114 ? 0.334 24.625 17.844 1 94.94 114 ALA A CA 1
ATOM 912 C C . ALA A 1 114 ? -0.054 23.25 18.359 1 94.94 114 ALA A C 1
ATOM 914 O O . ALA A 1 114 ? -0.21 22.312 17.594 1 94.94 114 ALA A O 1
ATOM 915 N N . GLU A 1 115 ? -0.261 23.172 19.609 1 95.69 115 GLU A N 1
ATOM 916 C CA . GLU A 1 115 ? -0.587 21.906 20.234 1 95.69 115 GLU A CA 1
ATOM 917 C C . GLU A 1 115 ? -1.925 21.359 19.734 1 95.69 115 GLU A C 1
ATOM 919 O O . GLU A 1 115 ? -2.092 20.141 19.578 1 95.69 115 GLU A O 1
ATOM 924 N N . SER A 1 116 ? -2.846 22.234 19.531 1 94.81 116 SER A N 1
ATOM 925 C CA . SER A 1 116 ? -4.148 21.828 19.016 1 94.81 116 SER A CA 1
ATOM 926 C C . SER A 1 116 ? -4.035 21.25 17.609 1 94.81 116 SER A C 1
ATOM 928 O O . SER A 1 116 ? -4.609 20.203 17.312 1 94.81 116 SER A O 1
ATOM 930 N N . TRP A 1 117 ? -3.303 21.906 16.766 1 94.88 117 TRP A N 1
ATOM 931 C CA . TRP A 1 117 ? -3.098 21.438 15.398 1 94.88 117 TRP A CA 1
ATOM 932 C C . TRP A 1 117 ? -2.33 20.109 15.391 1 94.88 117 TRP A C 1
ATOM 934 O O . TRP A 1 117 ? -2.646 19.203 14.617 1 94.88 117 TRP A O 1
ATOM 944 N N . ILE A 1 118 ? -1.342 20.016 16.234 1 95.94 118 ILE A N 1
ATOM 945 C CA . ILE A 1 118 ? -0.524 18.812 16.328 1 95.94 118 ILE A CA 1
ATOM 946 C C . ILE A 1 118 ? -1.396 17.625 16.719 1 95.94 118 ILE A C 1
ATOM 948 O O . ILE A 1 118 ? -1.347 16.562 16.094 1 95.94 118 ILE A O 1
ATOM 952 N N . GLU A 1 119 ? -2.189 17.828 17.688 1 95 119 GLU A N 1
ATOM 953 C CA . GLU A 1 119 ? -3.053 16.75 18.156 1 95 119 GLU A CA 1
ATOM 954 C C . GLU A 1 119 ? -4.066 16.344 17.078 1 95 119 GLU A C 1
ATOM 956 O O . GLU A 1 119 ? -4.293 15.148 16.859 1 95 119 GLU A O 1
ATOM 961 N N . ALA A 1 120 ? -4.621 17.297 16.469 1 93.81 120 ALA A N 1
ATOM 962 C CA . ALA A 1 120 ? -5.598 17.016 15.422 1 93.81 120 ALA A CA 1
ATOM 963 C C . ALA A 1 120 ? -4.961 16.234 14.273 1 93.81 120 ALA A C 1
ATOM 965 O O . ALA A 1 120 ? -5.508 15.234 13.812 1 93.81 120 ALA A O 1
ATOM 966 N N . TYR A 1 121 ? -3.838 16.703 13.844 1 95 121 TYR A N 1
ATOM 967 C CA . TYR A 1 121 ? -3.15 16.047 12.734 1 95 121 TYR A CA 1
ATOM 968 C C . TYR A 1 121 ? -2.766 14.617 13.094 1 95 121 TYR A C 1
ATOM 970 O O . TYR A 1 121 ? -2.963 13.695 12.297 1 95 121 TYR A O 1
ATOM 978 N N . ASN A 1 122 ? -2.203 14.477 14.297 1 96.38 122 ASN A N 1
ATOM 979 C CA . ASN A 1 122 ? -1.776 13.148 14.719 1 96.38 122 ASN A CA 1
ATOM 980 C C . ASN A 1 122 ? -2.955 12.188 14.812 1 96.38 122 ASN A C 1
ATOM 982 O O . ASN A 1 122 ? -2.838 11.016 14.445 1 96.38 122 ASN A O 1
ATOM 986 N N . LEU A 1 123 ? -4.012 12.664 15.258 1 94.62 123 LEU A N 1
ATOM 987 C CA . LEU A 1 123 ? -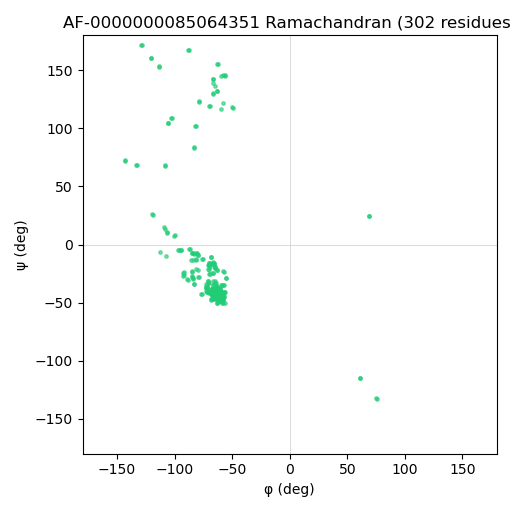5.211 11.836 15.352 1 94.62 123 LEU A CA 1
ATOM 988 C C . LEU A 1 123 ? -5.672 11.391 13.961 1 94.62 123 LEU A C 1
ATOM 990 O O . LEU A 1 123 ? -5.926 10.203 13.742 1 94.62 123 LEU A O 1
ATOM 994 N N . ALA A 1 124 ? -5.785 12.328 13.07 1 94.94 124 ALA A N 1
ATOM 995 C CA . ALA A 1 124 ? -6.203 12.008 11.703 1 94.94 124 ALA A CA 1
ATOM 996 C C . ALA A 1 124 ? -5.238 11.023 11.055 1 94.94 124 ALA A C 1
ATOM 998 O O . ALA A 1 124 ? -5.66 10.047 10.422 1 94.94 124 ALA A O 1
ATOM 999 N N . SER A 1 125 ? -3.98 11.273 11.242 1 96.5 125 SER A N 1
ATOM 1000 C CA . SER A 1 125 ? -2.953 10.406 10.68 1 96.5 125 SER A CA 1
ATOM 1001 C C . SER A 1 125 ? -3.08 8.984 11.219 1 96.5 125 SER A C 1
ATOM 1003 O O . SER A 1 125 ? -2.971 8.016 10.461 1 96.5 125 SER A O 1
ATOM 1005 N N . THR A 1 126 ? -3.316 8.898 12.492 1 97.44 126 THR A N 1
ATOM 1006 C CA . THR A 1 126 ? -3.42 7.594 13.133 1 97.44 126 THR A CA 1
ATOM 1007 C C . THR A 1 126 ? -4.562 6.781 12.523 1 97.44 126 THR A C 1
ATOM 1009 O O . THR A 1 126 ? -4.406 5.59 12.242 1 97.44 126 THR A O 1
ATOM 1012 N N . VAL A 1 127 ? -5.645 7.445 12.266 1 96.56 127 VAL A N 1
ATOM 1013 C CA . VAL A 1 127 ? -6.793 6.758 11.68 1 96.56 127 VAL A CA 1
ATOM 1014 C C . VAL A 1 127 ? -6.449 6.281 10.273 1 96.56 127 VAL A C 1
ATOM 1016 O O . VAL A 1 127 ? -6.715 5.129 9.914 1 96.56 127 VAL A O 1
ATOM 1019 N N . CYS A 1 128 ? -5.875 7.129 9.5 1 97.81 128 CYS A N 1
ATOM 1020 C CA . CYS A 1 128 ? -5.477 6.77 8.141 1 97.81 128 CYS A CA 1
ATOM 1021 C C . CYS A 1 128 ? -4.527 5.578 8.148 1 97.81 128 CYS A C 1
ATOM 1023 O O . CYS A 1 128 ? -4.734 4.613 7.41 1 97.81 128 CYS A O 1
ATOM 1025 N N . ILE A 1 129 ? -3.557 5.656 8.992 1 98.69 129 ILE A N 1
ATOM 1026 C CA . ILE A 1 129 ? -2.479 4.676 9.039 1 98.69 129 ILE A CA 1
ATOM 1027 C C . ILE A 1 129 ? -3.035 3.32 9.477 1 98.69 129 ILE A C 1
ATOM 1029 O O . ILE A 1 129 ? -2.721 2.291 8.875 1 98.69 129 ILE A O 1
ATOM 1033 N N . GLU A 1 130 ? -3.85 3.334 10.438 1 98.69 130 GLU A N 1
ATOM 1034 C CA . GLU A 1 130 ? -4.43 2.09 10.938 1 98.69 130 GLU A CA 1
ATOM 1035 C C . GLU A 1 130 ? -5.32 1.435 9.883 1 98.69 130 GLU A C 1
ATOM 1037 O O . GLU A 1 130 ? -5.312 0.212 9.727 1 98.69 130 GLU A O 1
ATOM 1042 N N . ALA A 1 131 ? -6.047 2.26 9.219 1 98.56 131 ALA A N 1
ATOM 1043 C CA . ALA A 1 131 ? -6.93 1.721 8.188 1 98.56 131 ALA A CA 1
ATOM 1044 C C . ALA A 1 131 ? -6.125 1.077 7.059 1 98.56 131 ALA A C 1
ATOM 1046 O O . ALA A 1 131 ? -6.461 -0.015 6.594 1 98.56 131 ALA A O 1
ATOM 1047 N N . ALA A 1 132 ? -5.113 1.74 6.617 1 98.69 132 ALA A N 1
ATOM 1048 C CA . ALA A 1 132 ? -4.254 1.195 5.57 1 98.69 132 ALA A CA 1
ATOM 1049 C C . ALA A 1 132 ? -3.584 -0.097 6.031 1 98.69 132 ALA A C 1
ATOM 1051 O O . ALA A 1 132 ? -3.496 -1.062 5.266 1 98.69 132 ALA A O 1
ATOM 1052 N N . TYR A 1 133 ? -3.174 -0.097 7.242 1 98.75 133 TYR A N 1
ATOM 1053 C CA . TYR A 1 133 ? -2.545 -1.275 7.828 1 98.75 133 TYR A CA 1
ATOM 1054 C C . TYR A 1 133 ? -3.506 -2.457 7.84 1 98.75 133 TYR A C 1
ATOM 1056 O O . TYR A 1 133 ? -3.141 -3.566 7.441 1 98.75 133 TYR A O 1
ATOM 1064 N N . GLU A 1 134 ? -4.66 -2.211 8.211 1 98.56 134 GLU A N 1
ATOM 1065 C CA . GLU A 1 134 ? -5.664 -3.27 8.281 1 98.56 134 GLU A CA 1
ATOM 1066 C C . GLU A 1 134 ? -6.004 -3.803 6.895 1 98.56 134 GLU A C 1
ATOM 1068 O O . GLU A 1 134 ? -6.273 -4.996 6.73 1 98.56 134 GLU A O 1
ATOM 1073 N N . ALA A 1 135 ? -5.98 -2.939 5.992 1 98.44 135 ALA A N 1
ATOM 1074 C CA . ALA A 1 135 ? -6.281 -3.342 4.621 1 98.44 135 ALA A CA 1
ATOM 1075 C C . ALA A 1 135 ? -5.207 -4.281 4.074 1 98.44 135 ALA A C 1
ATOM 1077 O O . ALA A 1 135 ? -5.426 -4.965 3.072 1 98.44 135 ALA A O 1
ATOM 1078 N N . MET A 1 136 ? -4.062 -4.316 4.766 1 98.5 136 MET A N 1
ATOM 1079 C CA . MET A 1 136 ? -2.936 -5.133 4.32 1 98.5 136 MET A CA 1
ATOM 1080 C C . MET A 1 136 ? -2.77 -6.359 5.211 1 98.5 136 MET A C 1
ATOM 1082 O O . MET A 1 136 ? -1.789 -7.094 5.082 1 98.5 136 MET A O 1
ATOM 1086 N N . ALA A 1 137 ? -3.705 -6.613 6.059 1 98.62 137 ALA A N 1
ATOM 1087 C CA . ALA A 1 137 ? -3.576 -7.66 7.07 1 98.62 137 ALA A CA 1
ATOM 1088 C C . ALA A 1 137 ? -3.445 -9.031 6.422 1 98.62 137 ALA A C 1
ATOM 1090 O O . ALA A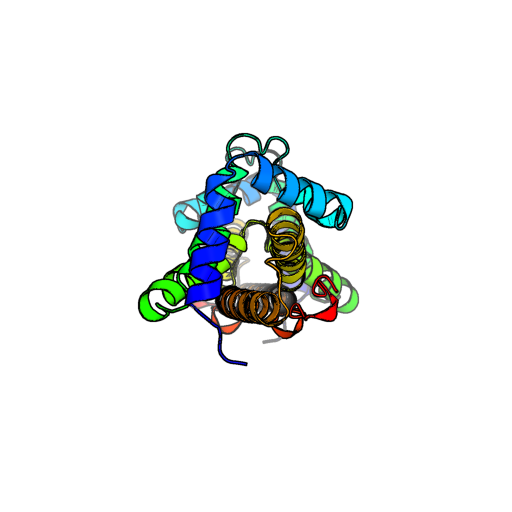 1 137 ? -4.25 -9.398 5.562 1 98.62 137 ALA A O 1
ATOM 1091 N N . PRO A 1 138 ? -2.469 -9.82 6.859 1 98.5 138 PRO A N 1
ATOM 1092 C CA . PRO A 1 138 ? -2.26 -11.164 6.305 1 98.5 138 PRO A CA 1
ATOM 1093 C C . PRO A 1 138 ? -3.492 -12.055 6.434 1 98.5 138 PRO A C 1
ATOM 1095 O O . PRO A 1 138 ? -3.68 -12.977 5.633 1 98.5 138 PRO A O 1
ATOM 1098 N N . SER A 1 139 ? -4.34 -11.766 7.348 1 98.19 139 SER A N 1
ATOM 1099 C CA . SER A 1 139 ? -5.535 -12.57 7.555 1 98.19 139 SER A CA 1
ATOM 1100 C C . SER A 1 139 ? -6.48 -12.477 6.359 1 98.19 139 SER A C 1
ATOM 1102 O O . SER A 1 139 ? -7.402 -13.281 6.227 1 98.19 139 SER A O 1
ATOM 1104 N N . ARG A 1 140 ? -6.297 -11.508 5.531 1 98.12 140 ARG A N 1
ATOM 1105 C CA . ARG A 1 140 ? -7.145 -11.336 4.355 1 98.12 140 ARG A CA 1
ATOM 1106 C C . ARG A 1 140 ? -6.707 -12.258 3.223 1 98.12 140 ARG A C 1
ATOM 1108 O O . ARG A 1 140 ? -7.398 -12.375 2.209 1 98.12 140 ARG A O 1
ATOM 1115 N N . PHE A 1 141 ? -5.562 -12.953 3.393 1 98.5 141 PHE A N 1
ATOM 1116 C CA . PHE A 1 141 ? -5.066 -13.938 2.436 1 98.5 141 PHE A CA 1
ATOM 1117 C C . PHE A 1 141 ? -5.805 -15.258 2.588 1 98.5 141 PHE A C 1
ATOM 1119 O O . PHE A 1 141 ? -5.863 -15.82 3.684 1 98.5 141 PHE A O 1
ATOM 1126 N N . VAL A 1 142 ? -6.383 -15.695 1.55 1 97.62 142 VAL A N 1
ATOM 1127 C CA . VAL A 1 142 ? -6.965 -17.031 1.487 1 97.62 142 VAL A CA 1
ATOM 1128 C C . VAL A 1 142 ? -6.082 -17.938 0.633 1 97.62 142 VAL A C 1
ATOM 1130 O O . VAL A 1 142 ? -6.066 -17.828 -0.594 1 97.62 142 VAL A O 1
ATOM 1133 N N . PRO A 1 143 ? -5.359 -18.797 1.271 1 97.56 143 PRO A N 1
ATOM 1134 C CA . PRO A 1 143 ? -4.438 -19.656 0.516 1 97.56 143 PRO A CA 1
ATOM 1135 C C . PRO A 1 143 ? -5.141 -20.469 -0.569 1 97.56 143 PRO A C 1
ATOM 1137 O O . PRO A 1 143 ? -6.301 -20.859 -0.402 1 97.56 143 PRO A O 1
ATOM 1140 N N . VAL A 1 144 ? -4.438 -20.641 -1.609 1 96.94 144 VAL A N 1
ATOM 1141 C CA . VAL A 1 144 ? -4.918 -21.547 -2.646 1 96.94 144 VAL A CA 1
ATOM 1142 C C . VAL A 1 144 ? -4.938 -22.984 -2.109 1 96.94 144 VAL A C 1
ATOM 1144 O O . VAL A 1 144 ? -4.043 -23.391 -1.36 1 96.94 144 VAL A O 1
ATOM 1147 N N . THR A 1 145 ? -5.941 -23.734 -2.49 1 96.88 145 THR A N 1
ATOM 1148 C CA . THR A 1 145 ? -6.066 -25.125 -2.076 1 96.88 145 THR A CA 1
ATOM 1149 C C . THR A 1 145 ? -6.281 -26.031 -3.283 1 96.88 145 THR A C 1
ATOM 1151 O O . THR A 1 145 ? -6.461 -25.547 -4.402 1 96.88 145 THR A O 1
ATOM 1154 N N . ILE A 1 146 ? -6.23 -27.344 -3.002 1 95.69 146 ILE A N 1
ATOM 1155 C CA . ILE A 1 146 ? -6.359 -28.328 -4.062 1 95.69 146 ILE A CA 1
ATOM 1156 C C . ILE A 1 146 ? -7.738 -28.219 -4.715 1 95.69 146 ILE A C 1
ATOM 1158 O O . ILE A 1 146 ? -7.902 -28.531 -5.895 1 95.69 146 ILE A O 1
ATOM 1162 N N . ASP A 1 147 ? -8.734 -27.672 -4.059 1 94.56 147 ASP A N 1
ATOM 1163 C CA . ASP A 1 147 ? -10.086 -27.5 -4.582 1 94.56 147 ASP A CA 1
ATOM 1164 C C . ASP A 1 147 ? -10.117 -26.422 -5.676 1 94.56 147 ASP A C 1
ATOM 1166 O O . ASP A 1 147 ? -11.016 -26.422 -6.52 1 94.56 147 ASP A O 1
ATOM 1170 N N . ASP A 1 148 ? -9.203 -25.609 -5.695 1 94.12 148 ASP A N 1
ATOM 1171 C CA . ASP A 1 148 ? -9.125 -24.531 -6.684 1 94.12 148 ASP A CA 1
ATOM 1172 C C . ASP A 1 148 ? -8.602 -25.047 -8.023 1 94.12 148 ASP A C 1
ATOM 1174 O O . ASP A 1 148 ? -8.828 -24.438 -9.062 1 94.12 148 ASP A O 1
ATOM 1178 N N . VAL A 1 149 ? -7.793 -26.109 -7.875 1 92.31 149 VAL A N 1
ATOM 1179 C CA . VAL A 1 149 ? -7.184 -26.688 -9.07 1 92.31 149 VAL A CA 1
ATOM 1180 C C . VAL A 1 149 ? -7.105 -28.203 -8.938 1 92.31 149 VAL A C 1
ATOM 1182 O O . VAL A 1 149 ? -6.012 -28.781 -8.875 1 92.31 149 VAL A O 1
ATOM 1185 N N . PRO A 1 150 ? -8.141 -28.859 -9.031 1 87.88 150 PRO A N 1
ATOM 1186 C CA . PRO A 1 150 ? -8.141 -30.312 -8.836 1 87.88 150 PRO A CA 1
ATOM 1187 C C . PRO A 1 150 ? -7.363 -31.047 -9.93 1 87.88 150 PRO A C 1
ATOM 1189 O O . PRO A 1 150 ? -7.363 -30.625 -11.086 1 87.88 150 PRO A O 1
ATOM 1192 N N . PRO A 1 151 ? -6.578 -32.094 -9.469 1 84.88 151 PRO A N 1
ATOM 1193 C CA . PRO A 1 151 ? -5.863 -32.875 -10.469 1 84.88 151 PRO A CA 1
ATOM 1194 C C . PRO A 1 151 ? -6.797 -33.531 -11.484 1 84.88 151 PRO A C 1
ATOM 1196 O O . PRO A 1 151 ? -7.992 -33.688 -11.219 1 84.88 151 PRO A O 1
ATOM 1199 N N . ALA A 1 152 ? -6.207 -33.562 -12.719 1 70.94 152 ALA A N 1
ATOM 1200 C CA . ALA A 1 152 ? -6.949 -34.312 -13.727 1 70.94 152 ALA A CA 1
ATOM 1201 C C . ALA A 1 152 ? -7.172 -35.75 -13.289 1 70.94 152 ALA A C 1
ATOM 1203 O O . ALA A 1 152 ? -6.363 -36.312 -12.547 1 70.94 152 ALA A O 1
ATOM 1204 N N . VAL A 1 153 ? -8.43 -36.281 -13.18 1 57.16 153 VAL A N 1
ATOM 1205 C CA . VAL A 1 153 ? -8.719 -37.688 -12.938 1 57.16 153 VAL A CA 1
ATOM 1206 C C . VAL A 1 153 ? -7.781 -38.562 -13.773 1 57.16 153 VAL A C 1
ATOM 1208 O O . VAL A 1 153 ? -7.383 -38.156 -14.875 1 57.16 153 VAL A O 1
ATOM 1211 N N . MET B 1 1 ? 2.029 -30.906 3.346 1 57.62 1 MET B N 1
ATOM 1212 C CA . MET B 1 1 ? 2.936 -31.891 2.758 1 57.62 1 MET B CA 1
ATOM 1213 C C . MET B 1 1 ? 4.191 -31.219 2.213 1 57.62 1 MET B C 1
ATOM 1215 O O . MET B 1 1 ? 4.188 -30.016 1.943 1 57.62 1 MET B O 1
ATOM 1219 N N . ALA B 1 2 ? 5.258 -32 2.156 1 75.06 2 ALA B N 1
ATOM 1220 C CA . ALA B 1 2 ? 6.594 -31.531 1.797 1 75.06 2 ALA B CA 1
ATOM 1221 C C . ALA B 1 2 ? 6.668 -31.172 0.315 1 75.06 2 ALA B C 1
ATOM 1223 O O . ALA B 1 2 ? 6.113 -31.875 -0.53 1 75.06 2 ALA B O 1
ATOM 1224 N N . ILE B 1 3 ? 6.938 -30.047 0.003 1 88.19 3 ILE B N 1
ATOM 1225 C CA . ILE B 1 3 ? 7.168 -29.562 -1.355 1 88.19 3 ILE B CA 1
ATOM 1226 C C . ILE B 1 3 ? 8.156 -30.484 -2.066 1 88.19 3 ILE B C 1
ATOM 1228 O O . ILE B 1 3 ? 9.227 -30.781 -1.539 1 88.19 3 ILE B O 1
ATOM 1232 N N . ASN B 1 4 ? 7.695 -31.094 -3.121 1 93.38 4 ASN B N 1
ATOM 1233 C CA . ASN B 1 4 ? 8.609 -31.828 -3.99 1 93.38 4 ASN B CA 1
ATOM 1234 C C . ASN B 1 4 ? 9.32 -30.891 -4.969 1 93.38 4 ASN B C 1
ATOM 1236 O O . ASN B 1 4 ? 8.781 -30.562 -6.027 1 93.38 4 ASN B O 1
ATOM 1240 N N . ILE B 1 5 ? 10.508 -30.609 -4.664 1 91.69 5 ILE B N 1
ATOM 1241 C CA . ILE B 1 5 ? 11.281 -29.578 -5.367 1 91.69 5 ILE B CA 1
ATOM 1242 C C . ILE B 1 5 ? 11.547 -30.031 -6.801 1 91.69 5 ILE B C 1
ATOM 1244 O O . ILE B 1 5 ? 11.492 -29.234 -7.734 1 91.69 5 ILE B O 1
ATOM 1248 N N . GLN B 1 6 ? 11.797 -31.234 -6.984 1 92.19 6 GLN B N 1
ATOM 1249 C CA . GLN B 1 6 ? 12.102 -31.766 -8.305 1 92.19 6 GLN B CA 1
ATOM 1250 C C . GLN B 1 6 ? 10.898 -31.641 -9.242 1 92.19 6 GLN B C 1
ATOM 1252 O O . GLN B 1 6 ? 11.055 -31.312 -10.414 1 92.19 6 GLN B O 1
ATOM 1257 N N . LEU B 1 7 ? 9.727 -31.859 -8.734 1 92.19 7 LEU B N 1
ATOM 1258 C CA . LEU B 1 7 ? 8.516 -31.75 -9.539 1 92.19 7 LEU B CA 1
ATOM 1259 C C . LEU B 1 7 ? 8.266 -30.297 -9.953 1 92.19 7 LEU B C 1
ATOM 1261 O O . LEU B 1 7 ? 7.883 -30.031 -11.094 1 92.19 7 LEU B O 1
ATOM 1265 N N . ILE B 1 8 ? 8.484 -29.438 -9.047 1 92.44 8 ILE B N 1
ATOM 1266 C CA . ILE B 1 8 ? 8.297 -28.016 -9.32 1 92.44 8 ILE B CA 1
ATOM 1267 C C . ILE B 1 8 ? 9.297 -27.547 -10.375 1 92.44 8 ILE B C 1
ATOM 1269 O O . ILE B 1 8 ? 8.922 -26.906 -11.359 1 92.44 8 ILE B O 1
ATOM 1273 N N . GLN B 1 9 ? 10.531 -27.969 -10.195 1 91.44 9 GLN B N 1
ATOM 1274 C CA . GLN B 1 9 ? 11.586 -27.531 -11.102 1 91.44 9 GLN B CA 1
ATOM 1275 C C . GLN B 1 9 ? 11.391 -28.125 -12.5 1 91.44 9 GLN B C 1
ATOM 1277 O O . GLN B 1 9 ? 11.508 -27.406 -13.5 1 91.44 9 GLN B O 1
ATOM 1282 N N . SER B 1 10 ? 11.047 -29.359 -12.547 1 91.5 10 SER B N 1
ATOM 1283 C CA . SER B 1 10 ? 10.883 -30 -13.844 1 91.5 10 SER B CA 1
ATOM 1284 C C . SER B 1 10 ? 9.656 -29.484 -14.578 1 91.5 10 SER B C 1
ATOM 1286 O O . SER B 1 10 ? 9.703 -29.219 -15.781 1 91.5 10 SER B O 1
ATOM 1288 N N . SER B 1 11 ? 8.57 -29.281 -13.875 1 91.88 11 SER B N 1
ATOM 1289 C CA . SER B 1 11 ? 7.348 -28.781 -14.5 1 91.88 11 SER B CA 1
ATOM 1290 C C . SER B 1 11 ? 7.48 -27.312 -14.859 1 91.88 11 SER B C 1
ATOM 1292 O O . SER B 1 11 ? 6.977 -26.875 -15.898 1 91.88 11 SER B O 1
ATOM 1294 N N . GLY B 1 12 ? 8.156 -26.562 -14.008 1 90.62 12 GLY B N 1
ATOM 1295 C CA . GLY B 1 12 ? 8.445 -25.188 -14.344 1 90.62 12 GLY B CA 1
ATOM 1296 C C . GLY B 1 12 ? 9.25 -25.031 -15.625 1 90.62 12 GLY B C 1
ATOM 1297 O O . GLY B 1 12 ? 8.945 -24.188 -16.469 1 90.62 12 GLY B O 1
ATOM 1298 N N . ALA B 1 13 ? 10.242 -25.859 -15.758 1 87.94 13 ALA B N 1
ATOM 1299 C CA . ALA B 1 13 ? 11.078 -25.844 -16.953 1 87.94 13 ALA B CA 1
ATOM 1300 C C . ALA B 1 13 ? 10.281 -26.234 -18.188 1 87.94 13 ALA B C 1
ATOM 1302 O O . ALA B 1 13 ? 10.453 -25.641 -19.266 1 87.94 13 ALA B O 1
ATOM 1303 N N . ALA B 1 14 ? 9.398 -27.141 -18.047 1 88 14 ALA B N 1
ATOM 1304 C CA . ALA B 1 14 ? 8.586 -27.625 -19.156 1 88 14 ALA B CA 1
ATOM 1305 C C . ALA B 1 14 ? 7.684 -26.516 -19.703 1 88 14 ALA B C 1
ATOM 1307 O O . ALA B 1 14 ? 7.52 -26.375 -20.922 1 88 14 ALA B O 1
ATOM 1308 N N . VAL B 1 15 ? 7.164 -25.719 -18.844 1 88.19 15 VAL B N 1
ATOM 1309 C CA . VAL B 1 15 ? 6.219 -24.703 -19.266 1 88.19 15 VAL B CA 1
ATOM 1310 C C . VAL B 1 15 ? 6.977 -23.469 -19.781 1 88.19 15 VAL B C 1
ATOM 1312 O O . VAL B 1 15 ? 6.504 -22.766 -20.672 1 88.19 15 VAL B O 1
ATOM 1315 N N . LYS B 1 16 ? 8.094 -23.219 -19.172 1 82.25 16 LYS B N 1
ATOM 1316 C CA . LYS B 1 16 ? 8.914 -22.094 -19.641 1 82.25 16 LYS B CA 1
ATOM 1317 C C . LYS B 1 16 ? 9.312 -22.281 -21.094 1 82.25 16 LYS B C 1
ATOM 1319 O O . LYS B 1 16 ? 9.359 -21.312 -21.859 1 82.25 16 LYS B O 1
ATOM 1324 N N . ASP B 1 17 ? 9.531 -23.406 -21.516 1 80.5 17 ASP B N 1
ATOM 1325 C CA . ASP B 1 17 ? 9.977 -23.734 -22.859 1 80.5 17 ASP B CA 1
ATOM 1326 C C . ASP B 1 17 ? 8.867 -23.484 -23.875 1 80.5 17 ASP B C 1
ATOM 1328 O O . ASP B 1 17 ? 9.141 -23.312 -25.062 1 80.5 17 ASP B O 1
ATOM 1332 N N . LEU B 1 18 ? 7.66 -23.406 -23.359 1 81.88 18 LEU B N 1
ATOM 1333 C CA . LEU B 1 18 ? 6.535 -23.172 -24.25 1 81.88 18 LEU B CA 1
ATOM 1334 C C . LEU B 1 18 ? 6.402 -21.688 -24.578 1 81.88 18 LEU B C 1
ATOM 1336 O O . LEU B 1 18 ? 5.758 -21.312 -25.562 1 81.88 18 LEU B O 1
ATOM 1340 N N . GLY B 1 19 ? 7.117 -20.828 -23.844 1 74.19 19 GLY B N 1
ATOM 1341 C CA . GLY B 1 19 ? 7.336 -19.438 -24.219 1 74.19 19 GLY B CA 1
ATOM 1342 C C . GLY B 1 19 ? 6.113 -18.562 -24.016 1 74.19 19 GLY B C 1
ATOM 1343 O O . GLY B 1 19 ? 5.465 -18.641 -22.969 1 74.19 19 GLY B O 1
ATOM 1344 N N . VAL B 1 20 ? 5.758 -17.75 -25.047 1 82.56 20 VAL B N 1
ATOM 1345 C CA . VAL B 1 20 ? 4.809 -16.641 -25.047 1 82.56 20 VAL B CA 1
ATOM 1346 C C . VAL B 1 20 ? 3.389 -17.188 -24.891 1 82.56 20 VAL B C 1
ATOM 1348 O O . VAL B 1 20 ? 2.555 -16.562 -24.219 1 82.56 20 VAL B O 1
ATOM 1351 N N . GLN B 1 21 ? 3.166 -18.391 -25.281 1 88.38 21 GLN B N 1
ATOM 1352 C CA . GLN B 1 21 ? 1.815 -18.938 -25.281 1 88.38 21 GLN B CA 1
ATOM 1353 C C . GLN B 1 21 ? 1.34 -19.234 -23.859 1 88.38 21 GLN B C 1
ATOM 1355 O O . GLN B 1 21 ? 0.163 -19.047 -23.531 1 88.38 21 GLN B O 1
ATOM 1360 N N . VAL B 1 22 ? 2.211 -19.641 -22.984 1 90.12 22 VAL B N 1
ATOM 1361 C CA . VAL B 1 22 ? 1.83 -19.984 -21.625 1 90.12 22 VAL B CA 1
ATOM 1362 C C . VAL B 1 22 ? 1.494 -18.719 -20.844 1 90.12 22 VAL B C 1
ATOM 1364 O O . VAL B 1 22 ? 0.485 -18.672 -20.141 1 90.12 22 VAL B O 1
ATOM 1367 N N . ALA B 1 23 ? 2.291 -17.672 -21.078 1 90.81 23 ALA B N 1
ATOM 1368 C CA . ALA B 1 23 ? 2.031 -16.406 -20.422 1 90.81 23 ALA B CA 1
ATOM 1369 C C . ALA B 1 23 ? 0.699 -15.812 -20.875 1 90.81 23 ALA B C 1
ATOM 1371 O O . ALA B 1 23 ? -0.071 -15.305 -20.062 1 90.81 23 ALA B O 1
ATOM 1372 N N . GLU B 1 24 ? 0.47 -15.938 -22.125 1 92 24 GLU B N 1
ATOM 1373 C CA . GLU B 1 24 ? -0.792 -15.438 -22.672 1 92 24 GLU B CA 1
ATOM 1374 C C . GLU B 1 24 ? -1.981 -16.172 -22.062 1 92 24 GLU B C 1
ATOM 1376 O O . GLU B 1 24 ? -2.992 -15.562 -21.719 1 92 24 GLU B O 1
ATOM 1381 N N . HIS B 1 25 ? -1.851 -17.484 -21.984 1 94.19 25 HIS B N 1
ATOM 1382 C CA . HIS B 1 25 ? -2.918 -18.266 -21.375 1 94.19 25 HIS B CA 1
ATOM 1383 C C . HIS B 1 25 ? -3.141 -17.875 -19.922 1 94.19 25 HIS B C 1
ATOM 1385 O O . HIS B 1 25 ? -4.285 -17.75 -19.469 1 94.19 25 HIS B O 1
ATOM 1391 N N . PHE B 1 26 ? -2.096 -17.625 -19.234 1 94.62 26 PHE B N 1
ATOM 1392 C CA . PHE B 1 26 ? -2.135 -17.219 -17.844 1 94.62 26 PHE B CA 1
ATOM 1393 C C . PHE B 1 26 ? -2.936 -15.938 -17.672 1 94.62 26 PHE B C 1
ATOM 1395 O O . PHE B 1 26 ? -3.883 -15.891 -16.875 1 94.62 26 PHE B O 1
ATOM 1402 N N . TYR B 1 27 ? -2.652 -14.984 -18.422 1 94.62 27 TYR B N 1
ATOM 1403 C CA . TYR B 1 27 ? -3.32 -13.695 -18.297 1 94.62 27 TYR B CA 1
ATOM 1404 C C . TYR B 1 27 ? -4.754 -13.773 -18.812 1 94.62 27 TYR B C 1
ATOM 1406 O O . TYR B 1 27 ? -5.656 -13.156 -18.25 1 94.62 27 TYR B O 1
ATOM 1414 N N . ASN B 1 28 ? -4.926 -14.484 -19.906 1 95.38 28 ASN B N 1
ATOM 1415 C CA . ASN B 1 28 ? -6.285 -14.672 -20.406 1 95.38 28 ASN B CA 1
ATOM 1416 C C . ASN B 1 28 ? -7.18 -15.336 -19.359 1 95.38 28 ASN B C 1
ATOM 1418 O O . ASN B 1 28 ? -8.32 -14.914 -19.141 1 95.38 28 ASN B O 1
ATOM 1422 N N . TYR B 1 29 ? -6.633 -16.375 -18.75 1 96.81 29 TYR B N 1
ATOM 1423 C CA . TYR B 1 29 ? -7.387 -17.031 -17.688 1 96.81 29 TYR B CA 1
ATOM 1424 C C . TYR B 1 29 ? -7.707 -16.047 -16.562 1 96.81 29 TYR B C 1
ATOM 1426 O O . TYR B 1 29 ? -8.859 -15.945 -16.141 1 96.81 29 TYR B O 1
ATOM 1434 N N . MET B 1 30 ? -6.715 -15.289 -16.109 1 96.88 30 MET B N 1
ATOM 1435 C CA . MET B 1 30 ? -6.859 -14.391 -14.969 1 96.88 30 MET B CA 1
ATOM 1436 C C . MET B 1 30 ? -7.906 -13.32 -15.25 1 96.88 30 MET B C 1
ATOM 1438 O O . MET B 1 30 ? -8.82 -13.117 -14.453 1 96.88 30 MET B O 1
ATOM 1442 N N . PHE B 1 31 ? -7.879 -12.727 -16.391 1 97 31 PHE B N 1
ATOM 1443 C CA . PHE B 1 31 ? -8.75 -11.586 -16.656 1 97 31 PHE B CA 1
ATOM 1444 C C . PHE B 1 31 ? -10.156 -12.055 -17.031 1 97 31 PHE B C 1
ATOM 1446 O O . PHE B 1 31 ? -11.117 -11.289 -16.906 1 97 31 PHE B O 1
ATOM 1453 N N . THR B 1 32 ? -10.297 -13.289 -17.469 1 98.06 32 THR B N 1
ATOM 1454 C CA . THR B 1 32 ? -11.609 -13.859 -17.734 1 98.06 32 THR B CA 1
ATOM 1455 C C . THR B 1 32 ? -12.312 -14.242 -16.438 1 98.06 32 THR B C 1
ATOM 1457 O O . THR B 1 32 ? -13.5 -13.961 -16.266 1 98.06 32 THR B O 1
ATOM 1460 N N . HIS B 1 33 ? -11.602 -14.82 -15.547 1 98 33 HIS B N 1
ATOM 1461 C CA . HIS B 1 33 ? -12.211 -15.383 -14.344 1 98 33 HIS B CA 1
ATOM 1462 C C . HIS B 1 33 ? -12.203 -14.367 -13.203 1 98 33 HIS B C 1
ATOM 1464 O O . HIS B 1 33 ? -13 -14.477 -12.266 1 98 33 HIS B O 1
ATOM 1470 N N . PHE B 1 34 ? -11.25 -13.406 -13.289 1 98.06 34 PHE B N 1
ATOM 1471 C CA . PHE B 1 34 ? -11.125 -12.375 -12.266 1 98.06 34 PHE B CA 1
ATOM 1472 C C . PHE B 1 34 ? -10.992 -10.992 -12.898 1 98.06 34 PHE B C 1
ATOM 1474 O O . PHE B 1 34 ? -9.984 -10.312 -12.719 1 98.06 34 PHE B O 1
ATOM 1481 N N . PRO B 1 35 ? -12.031 -10.516 -13.516 1 98 35 PRO B N 1
ATOM 1482 C CA . PRO B 1 35 ? -11.938 -9.258 -14.266 1 98 35 PRO B CA 1
ATOM 1483 C C . PRO B 1 35 ? -11.648 -8.055 -13.367 1 98 35 PRO B C 1
ATOM 1485 O O . PRO B 1 35 ? -11.164 -7.031 -13.844 1 98 35 PRO B O 1
ATOM 1488 N N . GLU B 1 36 ? -11.883 -8.133 -12.086 1 96.5 36 GLU B N 1
ATOM 1489 C CA . GLU B 1 36 ? -11.703 -7.027 -11.148 1 96.5 36 GLU B CA 1
ATOM 1490 C C . GLU B 1 36 ? -10.234 -6.633 -11.039 1 96.5 36 GLU B C 1
ATOM 1492 O O . GLU B 1 36 ? -9.914 -5.512 -10.641 1 96.5 36 GLU B O 1
ATOM 1497 N N . VAL B 1 37 ? -9.281 -7.559 -11.445 1 96.81 37 VAL B N 1
ATOM 1498 C CA . VAL B 1 37 ? -7.871 -7.23 -11.273 1 96.81 37 VAL B CA 1
ATOM 1499 C C . VAL B 1 37 ? -7.305 -6.668 -12.578 1 96.81 37 VAL B C 1
ATOM 1501 O O . VAL B 1 37 ? -6.148 -6.242 -12.625 1 96.81 37 VAL B O 1
ATOM 1504 N N . ARG B 1 38 ? -8.125 -6.656 -13.672 1 96.25 38 ARG B N 1
ATOM 1505 C CA . ARG B 1 38 ? -7.625 -6.172 -14.953 1 96.25 38 ARG B CA 1
ATOM 1506 C C . ARG B 1 38 ? -7.117 -4.738 -14.836 1 96.25 38 ARG B C 1
ATOM 1508 O O . ARG B 1 38 ? -6.113 -4.379 -15.453 1 96.25 38 ARG B O 1
ATOM 1515 N N . LYS B 1 39 ? -7.785 -3.977 -14 1 94.75 39 LYS B N 1
ATOM 1516 C CA . LYS B 1 39 ? -7.473 -2.559 -13.852 1 94.75 39 LYS B CA 1
ATOM 1517 C C . LYS B 1 39 ? -6.129 -2.359 -13.156 1 94.75 39 LYS B C 1
ATOM 1519 O O . LYS B 1 39 ? -5.578 -1.258 -13.164 1 94.75 39 LYS B O 1
ATOM 1524 N N . MET B 1 40 ? -5.59 -3.395 -12.5 1 93.94 40 MET B N 1
ATOM 1525 C CA . MET B 1 40 ? -4.332 -3.303 -11.766 1 93.94 40 MET B CA 1
ATOM 1526 C C . MET B 1 40 ? -3.141 -3.488 -12.703 1 93.94 40 MET B C 1
ATOM 1528 O O . MET B 1 40 ? -1.994 -3.281 -12.305 1 93.94 40 MET B O 1
ATOM 1532 N N . PHE B 1 41 ? -3.434 -3.857 -13.969 1 92.88 41 PHE B N 1
ATOM 1533 C CA . PHE B 1 41 ? -2.385 -4.113 -14.945 1 92.88 41 PHE B CA 1
ATOM 1534 C C . PHE B 1 41 ? -2.42 -3.08 -16.062 1 92.88 41 PHE B C 1
ATOM 1536 O O . PHE B 1 41 ? -3.477 -2.523 -16.375 1 92.88 41 PHE B O 1
ATOM 1543 N N . PRO B 1 42 ? -1.296 -2.854 -16.672 1 89.56 42 PRO B N 1
ATOM 1544 C CA . PRO B 1 42 ? -1.29 -1.908 -17.781 1 89.56 42 PRO B CA 1
ATOM 1545 C C . PRO B 1 42 ? -2.154 -2.373 -18.953 1 89.56 42 PRO B C 1
ATOM 1547 O O . PRO B 1 42 ? -2.361 -3.576 -19.141 1 89.56 42 PRO B O 1
ATOM 1550 N N . GLY B 1 43 ? -2.57 -1.38 -19.688 1 87.06 43 GLY B N 1
ATOM 1551 C CA . GLY B 1 43 ? -3.395 -1.684 -20.844 1 87.06 43 GLY B CA 1
ATOM 1552 C C . GLY B 1 43 ? -2.691 -2.561 -21.859 1 87.06 43 GLY B C 1
ATOM 1553 O O . GLY B 1 43 ? -3.23 -3.586 -22.281 1 87.06 43 GLY B O 1
ATOM 1554 N N . ASP B 1 44 ? -1.459 -2.143 -22.156 1 85.56 44 ASP B N 1
ATOM 1555 C CA . ASP B 1 44 ? -0.638 -2.934 -23.062 1 85.56 44 ASP B CA 1
ATOM 1556 C C . ASP B 1 44 ? 0.414 -3.734 -22.297 1 85.56 44 ASP B C 1
ATOM 1558 O O . ASP B 1 44 ? 1.343 -3.16 -21.719 1 85.56 44 ASP B O 1
ATOM 1562 N N . MET B 1 45 ? 0.185 -5.039 -22.266 1 81.81 45 MET B N 1
ATOM 1563 C CA . MET B 1 45 ? 1.057 -5.918 -21.484 1 81.81 45 MET B CA 1
ATOM 1564 C C . MET B 1 45 ? 1.937 -6.758 -22.406 1 81.81 45 MET B C 1
ATOM 1566 O O . MET B 1 45 ? 2.553 -7.73 -21.969 1 81.81 45 MET B O 1
ATOM 1570 N N . SER B 1 46 ? 1.987 -6.422 -23.609 1 73.25 46 SER B N 1
ATOM 1571 C CA . SER B 1 46 ? 2.646 -7.281 -24.594 1 73.25 46 SER B CA 1
ATOM 1572 C C . SER B 1 46 ? 4.094 -7.555 -24.203 1 73.25 46 SER B C 1
ATOM 1574 O O . SER B 1 46 ? 4.551 -8.695 -24.234 1 73.25 46 SER B O 1
ATOM 1576 N N . GLU B 1 47 ? 4.875 -6.477 -23.766 1 68.19 47 GLU B N 1
ATOM 1577 C CA . GLU B 1 47 ? 6.297 -6.668 -23.5 1 68.19 47 GLU B CA 1
ATOM 1578 C C . GLU B 1 47 ? 6.527 -7.164 -22.078 1 68.19 47 GLU B C 1
ATOM 1580 O O . GLU B 1 47 ? 7.508 -7.863 -21.812 1 68.19 47 GLU B O 1
ATOM 1585 N N . GLN B 1 48 ? 5.5 -7.062 -21.297 1 74.38 48 GLN B N 1
ATOM 1586 C CA . GLN B 1 48 ? 5.793 -7.289 -19.875 1 74.38 48 GLN B CA 1
ATOM 1587 C C . GLN B 1 48 ? 5.129 -8.57 -19.375 1 74.38 48 GLN B C 1
ATOM 1589 O O . GLN B 1 48 ? 5.48 -9.078 -18.312 1 74.38 48 GLN B O 1
ATOM 1594 N N . ARG B 1 49 ? 4.332 -9.195 -20.156 1 78 49 ARG B N 1
ATOM 1595 C CA . ARG B 1 49 ? 3.576 -10.375 -19.75 1 78 49 ARG B CA 1
ATOM 1596 C C . ARG B 1 49 ? 4.504 -11.562 -19.516 1 78 49 ARG B C 1
ATOM 1598 O O . ARG B 1 49 ? 4.379 -12.273 -18.516 1 78 49 ARG B O 1
ATOM 1605 N N . VAL B 1 50 ? 5.395 -11.648 -20.344 1 78.31 50 VAL B N 1
ATOM 1606 C CA . VAL B 1 50 ? 6.297 -12.789 -20.281 1 78.31 50 VAL B CA 1
ATOM 1607 C C . VAL B 1 50 ? 7.234 -12.633 -19.078 1 78.31 50 VAL B C 1
ATOM 1609 O O . VAL B 1 50 ? 7.477 -13.594 -18.344 1 78.31 50 VAL B O 1
ATOM 1612 N N . ARG B 1 51 ? 7.602 -11.453 -18.875 1 79.56 51 ARG B N 1
ATOM 1613 C CA . ARG B 1 51 ? 8.539 -11.219 -17.781 1 79.56 51 ARG B CA 1
ATOM 1614 C C . ARG B 1 51 ? 7.891 -11.5 -16.438 1 79.56 51 ARG B C 1
ATOM 1616 O O . ARG B 1 51 ? 8.508 -12.109 -15.562 1 79.56 51 ARG B O 1
ATOM 1623 N N . LEU B 1 52 ? 6.723 -11.172 -16.312 1 80.88 52 LEU B N 1
ATOM 1624 C CA . LEU B 1 52 ? 6.023 -11.383 -15.047 1 80.88 52 LEU B CA 1
ATOM 1625 C C . LEU B 1 52 ? 5.75 -12.859 -14.812 1 80.88 52 LEU B C 1
ATOM 1627 O O . LEU B 1 52 ? 6 -13.383 -13.719 1 80.88 52 LEU B O 1
ATOM 1631 N N . PHE B 1 53 ? 5.391 -13.43 -15.914 1 83.81 53 PHE B N 1
ATOM 1632 C CA . PHE B 1 53 ? 5.152 -14.867 -15.82 1 83.81 53 PHE B CA 1
ATOM 1633 C C . PHE B 1 53 ? 6.438 -15.609 -15.469 1 83.81 53 PHE B C 1
ATOM 1635 O O . PHE B 1 53 ? 6.445 -16.469 -14.586 1 83.81 53 PHE B O 1
ATOM 1642 N N . ASN B 1 54 ? 7.504 -15.156 -16 1 82.19 54 ASN B N 1
ATOM 1643 C CA . ASN B 1 54 ? 8.781 -15.797 -15.742 1 82.19 54 ASN B CA 1
ATOM 1644 C C . ASN B 1 54 ? 9.266 -15.562 -14.312 1 82.19 54 ASN B C 1
ATOM 1646 O O . ASN B 1 54 ? 9.906 -16.422 -13.719 1 82.19 54 ASN B O 1
ATOM 1650 N N . SER B 1 55 ? 8.93 -14.492 -13.82 1 84.31 55 SER B N 1
ATOM 1651 C CA . SER B 1 55 ? 9.305 -14.188 -12.445 1 84.31 55 SER B CA 1
ATOM 1652 C C . SER B 1 55 ? 8.586 -15.102 -11.461 1 84.31 55 SER B C 1
ATOM 1654 O O . SER B 1 55 ? 9.188 -15.586 -10.492 1 84.31 55 SER B O 1
ATOM 1656 N N . VAL B 1 56 ? 7.371 -15.367 -11.766 1 85.25 56 VAL B N 1
ATOM 1657 C CA . VAL B 1 56 ? 6.59 -16.234 -10.891 1 85.25 56 VAL B CA 1
ATOM 1658 C C . VAL B 1 56 ? 7.141 -17.656 -10.961 1 85.25 56 VAL B C 1
ATOM 1660 O O . VAL B 1 56 ? 7.309 -18.312 -9.93 1 85.25 56 VAL B O 1
ATOM 1663 N N . ILE B 1 57 ? 7.527 -18.062 -12.109 1 84.69 57 ILE B N 1
ATOM 1664 C CA . ILE B 1 57 ? 8.094 -19.391 -12.305 1 84.69 57 ILE B CA 1
ATOM 1665 C C . ILE B 1 57 ? 9.445 -19.484 -11.602 1 84.69 57 ILE B C 1
ATOM 1667 O O . ILE B 1 57 ? 9.727 -20.469 -10.922 1 84.69 57 ILE B O 1
ATOM 1671 N N . LEU B 1 58 ? 10.172 -18.453 -11.766 1 82.62 58 LEU B N 1
ATOM 1672 C CA . LEU B 1 58 ? 11.492 -18.406 -11.141 1 82.62 58 LEU B CA 1
ATOM 1673 C C . LEU B 1 58 ? 11.375 -18.516 -9.625 1 82.62 58 LEU B C 1
ATOM 1675 O O . LEU B 1 58 ? 12.117 -19.281 -9 1 82.62 58 LEU B O 1
ATOM 1679 N N . ILE B 1 59 ? 10.477 -17.938 -9.078 1 84.88 59 ILE B N 1
ATOM 1680 C CA . ILE B 1 59 ? 10.281 -17.953 -7.633 1 84.88 59 ILE B CA 1
ATOM 1681 C C . ILE B 1 59 ? 9.883 -19.359 -7.176 1 84.88 59 ILE B C 1
ATOM 1683 O O . ILE B 1 59 ? 10.492 -19.906 -6.254 1 84.88 59 ILE B O 1
ATOM 1687 N N . ALA B 1 60 ? 8.984 -19.891 -7.895 1 80.06 60 ALA B N 1
ATOM 1688 C CA . ALA B 1 60 ? 8.484 -21.203 -7.504 1 80.06 60 ALA B CA 1
ATOM 1689 C C . ALA B 1 60 ? 9.57 -22.266 -7.645 1 80.06 60 ALA B C 1
ATOM 1691 O O . ALA B 1 60 ? 9.672 -23.172 -6.809 1 80.06 60 ALA B O 1
ATOM 1692 N N . THR B 1 61 ? 10.445 -22.062 -8.602 1 82.38 61 THR B N 1
ATOM 1693 C CA . THR B 1 61 ? 11.438 -23.094 -8.867 1 82.38 61 THR B CA 1
ATOM 1694 C C . THR B 1 61 ? 12.664 -22.922 -7.973 1 82.38 61 THR B C 1
ATOM 1696 O O . THR B 1 61 ? 13.547 -23.781 -7.945 1 82.38 61 THR B O 1
ATOM 1699 N N . ASN B 1 62 ? 12.641 -21.844 -7.191 1 86.69 62 ASN B N 1
ATOM 1700 C CA . ASN B 1 62 ? 13.766 -21.609 -6.289 1 86.69 62 ASN B CA 1
ATOM 1701 C C . ASN B 1 62 ? 13.32 -21.594 -4.832 1 86.69 62 ASN B C 1
ATOM 1703 O O . ASN B 1 62 ? 14 -21.031 -3.973 1 86.69 62 ASN B O 1
ATOM 1707 N N . ILE B 1 63 ? 12.281 -22.25 -4.555 1 84.88 63 ILE B N 1
ATOM 1708 C CA . ILE B 1 63 ? 11.664 -22.25 -3.232 1 84.88 63 ILE B CA 1
ATOM 1709 C C . ILE B 1 63 ? 12.562 -22.969 -2.24 1 84.88 63 ILE B C 1
ATOM 1711 O O . ILE B 1 63 ? 12.422 -22.812 -1.026 1 84.88 63 ILE B O 1
ATOM 1715 N N . ASP B 1 64 ? 13.516 -23.75 -2.693 1 83.5 64 ASP B N 1
ATOM 1716 C CA . ASP B 1 64 ? 14.414 -24.516 -1.83 1 83.5 64 ASP B CA 1
ATOM 1717 C C . ASP B 1 64 ? 15.602 -23.656 -1.383 1 83.5 64 ASP B C 1
ATOM 1719 O O . ASP B 1 64 ? 16.391 -24.094 -0.545 1 83.5 64 ASP B O 1
ATOM 1723 N N . THR B 1 65 ? 15.711 -22.531 -1.914 1 85.44 65 THR B N 1
ATOM 1724 C CA . THR B 1 65 ? 16.781 -21.609 -1.511 1 85.44 65 THR B CA 1
ATOM 1725 C C . THR B 1 65 ? 16.203 -20.438 -0.715 1 85.44 65 THR B C 1
ATOM 1727 O O . THR B 1 65 ? 16.344 -19.281 -1.124 1 85.44 65 THR B O 1
ATOM 1730 N N . MET B 1 66 ? 15.766 -20.703 0.368 1 83.12 66 MET B N 1
ATOM 1731 C CA . MET B 1 66 ? 14.992 -19.734 1.146 1 83.12 66 MET B CA 1
ATOM 1732 C C . MET B 1 66 ? 15.859 -18.547 1.536 1 83.12 66 MET B C 1
ATOM 1734 O O . MET B 1 66 ? 15.391 -17.406 1.55 1 83.12 66 MET B O 1
ATOM 1738 N N . GLU B 1 67 ? 17.141 -18.828 1.765 1 87.25 67 GLU B N 1
ATOM 1739 C CA . GLU B 1 67 ? 18.016 -17.75 2.221 1 87.25 67 GLU B CA 1
ATOM 1740 C C . GLU B 1 67 ? 18.125 -16.641 1.174 1 87.25 67 GLU B C 1
ATOM 1742 O O . GLU B 1 67 ? 18.203 -15.461 1.517 1 87.25 67 GLU B O 1
ATOM 1747 N N . VAL B 1 68 ? 18.109 -17.109 -0.019 1 86.31 68 VAL B N 1
ATOM 1748 C CA . VAL B 1 68 ? 18.234 -16.141 -1.112 1 86.31 68 VAL B CA 1
ATOM 1749 C C . VAL B 1 68 ? 16.859 -15.648 -1.527 1 86.31 68 VAL B C 1
ATOM 1751 O O . VAL B 1 68 ? 16.672 -14.469 -1.848 1 86.31 68 VAL B O 1
ATOM 1754 N N . LEU B 1 69 ? 15.844 -16.469 -1.379 1 91.12 69 LEU B N 1
ATOM 1755 C CA . LEU B 1 69 ? 14.531 -16.172 -1.938 1 91.12 69 LEU B CA 1
ATOM 1756 C C . LEU B 1 69 ? 13.727 -15.273 -1 1 91.12 69 LEU B C 1
ATOM 1758 O O . LEU B 1 69 ? 12.977 -14.414 -1.454 1 91.12 69 LEU B O 1
ATOM 1762 N N . VAL B 1 70 ? 14.008 -15.406 0.214 1 93.44 70 VAL B N 1
ATOM 1763 C CA . VAL B 1 70 ? 13.18 -14.695 1.183 1 93.44 70 VAL B CA 1
ATOM 1764 C C . VAL B 1 70 ? 13.414 -13.195 1.062 1 93.44 70 VAL B C 1
ATOM 1766 O O . VAL B 1 70 ? 12.469 -12.422 0.93 1 93.44 70 VAL B O 1
ATOM 1769 N N . PRO B 1 71 ? 14.727 -12.75 1.008 1 94.94 71 PRO B N 1
ATOM 1770 C CA . PRO B 1 71 ? 14.922 -11.312 0.837 1 94.94 71 PRO B CA 1
ATOM 1771 C C . PRO B 1 71 ? 14.32 -10.781 -0.462 1 94.94 71 PRO B C 1
ATOM 1773 O O . PRO B 1 71 ? 13.773 -9.68 -0.487 1 94.94 71 PRO B O 1
ATOM 1776 N N . TYR B 1 72 ? 14.43 -11.531 -1.432 1 94.69 72 TYR B N 1
ATOM 1777 C CA . TYR B 1 72 ? 13.859 -11.148 -2.717 1 94.69 72 TYR B CA 1
ATOM 1778 C C . TYR B 1 72 ? 12.344 -11.023 -2.625 1 94.69 72 TYR B C 1
ATOM 1780 O O . TYR B 1 72 ? 11.766 -10.031 -3.078 1 94.69 72 TYR B O 1
ATOM 1788 N N . LEU B 1 73 ? 11.633 -11.961 -2 1 95.5 73 LEU B N 1
ATOM 1789 C CA . LEU B 1 73 ? 10.18 -11.977 -1.852 1 95.5 73 LEU B CA 1
ATOM 1790 C C . LEU B 1 73 ? 9.711 -10.812 -0.977 1 95.5 73 LEU B C 1
ATOM 1792 O O . LEU B 1 73 ? 8.664 -10.227 -1.232 1 95.5 73 LEU B O 1
ATOM 1796 N N . LYS B 1 74 ? 10.508 -10.523 0.046 1 97.12 74 LYS B N 1
ATOM 1797 C CA . LYS B 1 74 ? 10.172 -9.383 0.893 1 97.12 74 LYS B CA 1
ATOM 1798 C C . LYS B 1 74 ? 10.164 -8.086 0.09 1 97.12 74 LYS B C 1
ATOM 1800 O O . LYS B 1 74 ? 9.203 -7.312 0.159 1 97.12 74 LYS B O 1
ATOM 1805 N N . GLU B 1 75 ? 11.188 -7.91 -0.736 1 96.75 75 GLU B N 1
ATOM 1806 C CA . GLU B 1 75 ? 11.266 -6.723 -1.581 1 96.75 75 GLU B CA 1
ATOM 1807 C C . GLU B 1 75 ? 10.125 -6.699 -2.602 1 96.75 75 GLU B C 1
ATOM 1809 O O . GLU B 1 75 ? 9.57 -5.641 -2.893 1 96.75 75 GLU B O 1
ATOM 1814 N N . LEU B 1 76 ? 9.828 -7.863 -3.082 1 96.19 76 LEU B N 1
ATOM 1815 C CA . LEU B 1 76 ? 8.742 -7.973 -4.051 1 96.19 76 LEU B CA 1
ATOM 1816 C C . LEU B 1 76 ? 7.414 -7.574 -3.424 1 96.19 76 LEU B C 1
ATOM 1818 O O . LEU B 1 76 ? 6.652 -6.805 -4.012 1 96.19 76 LEU B O 1
ATOM 1822 N N . GLY B 1 77 ? 7.094 -8.07 -2.205 1 97.25 77 GLY B N 1
ATOM 1823 C CA . GLY B 1 77 ? 5.875 -7.711 -1.496 1 97.25 77 GLY B CA 1
ATOM 1824 C C . GLY B 1 77 ? 5.754 -6.223 -1.232 1 97.25 77 GLY B C 1
ATOM 1825 O O . GLY B 1 77 ? 4.719 -5.617 -1.527 1 97.25 77 GLY B O 1
ATOM 1826 N N . ILE B 1 78 ? 6.863 -5.676 -0.774 1 98.06 78 ILE B N 1
ATOM 1827 C CA . ILE B 1 78 ? 6.898 -4.246 -0.482 1 98.06 78 ILE B CA 1
ATOM 1828 C C . ILE B 1 78 ? 6.738 -3.451 -1.776 1 98.06 78 ILE B C 1
ATOM 1830 O O . ILE B 1 78 ? 5.969 -2.488 -1.828 1 98.06 78 ILE B O 1
ATOM 1834 N N . GLY B 1 79 ? 7.387 -3.889 -2.799 1 97 79 GLY B N 1
ATOM 1835 C CA . GLY B 1 79 ? 7.359 -3.193 -4.074 1 97 79 GLY B CA 1
ATOM 1836 C C . GLY B 1 79 ? 5.996 -3.221 -4.742 1 97 79 GLY B C 1
ATOM 1837 O O . GLY B 1 79 ? 5.715 -2.404 -5.621 1 97 79 GLY B O 1
ATOM 1838 N N . HIS B 1 80 ? 5.137 -4.055 -4.336 1 96.81 80 HIS B N 1
ATOM 1839 C CA . HIS B 1 80 ? 3.838 -4.188 -4.988 1 96.81 80 HIS B CA 1
ATOM 1840 C C . HIS B 1 80 ? 2.779 -3.346 -4.285 1 96.81 80 HIS B C 1
ATOM 1842 O O . HIS B 1 80 ? 1.652 -3.225 -4.773 1 96.81 80 HIS B O 1
ATOM 1848 N N . ILE B 1 81 ? 3.16 -2.729 -3.182 1 97.62 81 ILE B N 1
ATOM 1849 C CA . ILE B 1 81 ? 2.248 -1.833 -2.479 1 97.62 81 ILE B CA 1
ATOM 1850 C C . ILE B 1 81 ? 1.786 -0.723 -3.42 1 97.62 81 ILE B C 1
ATOM 1852 O O . ILE B 1 81 ? 0.592 -0.421 -3.494 1 97.62 81 ILE B O 1
ATOM 1856 N N . LYS B 1 82 ? 2.682 -0.184 -4.223 1 96.5 82 LYS B N 1
ATOM 1857 C CA . LYS B 1 82 ? 2.398 0.968 -5.074 1 96.5 82 LYS B CA 1
ATOM 1858 C C . LYS B 1 82 ? 1.416 0.603 -6.184 1 96.5 82 LYS B C 1
ATOM 1860 O O . LYS B 1 82 ? 0.873 1.484 -6.855 1 96.5 82 LYS B O 1
ATOM 1865 N N . TYR B 1 83 ? 1.183 -0.678 -6.328 1 95.62 83 TYR B N 1
ATOM 1866 C CA . TYR B 1 83 ? 0.204 -1.119 -7.316 1 95.62 83 TYR B CA 1
ATOM 1867 C C . TYR B 1 83 ? -1.131 -1.439 -6.656 1 95.62 83 TYR B C 1
ATOM 1869 O O . TYR B 1 83 ? -1.999 -2.066 -7.266 1 95.62 83 TYR B O 1
ATOM 1877 N N . ASP B 1 84 ? -1.257 -1.133 -5.402 1 97.38 84 ASP B N 1
ATOM 1878 C CA . ASP B 1 84 ? -2.457 -1.352 -4.60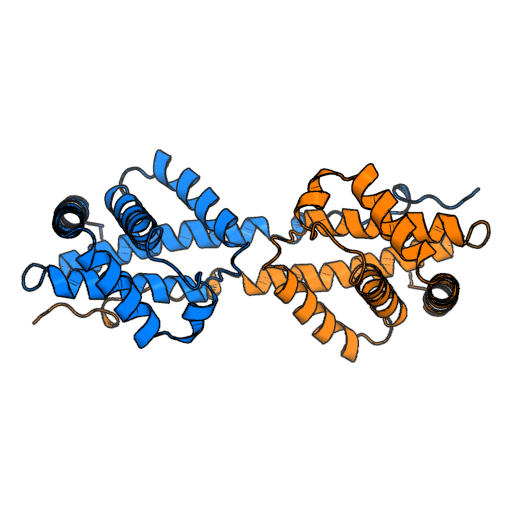2 1 97.38 84 ASP B CA 1
ATOM 1879 C C . ASP B 1 84 ? -2.703 -2.842 -4.375 1 97.38 84 ASP B C 1
ATOM 1881 O O . ASP B 1 84 ? -3.85 -3.277 -4.266 1 97.38 84 ASP B O 1
ATOM 1885 N N . THR B 1 85 ? -1.69 -3.623 -4.438 1 97.94 85 THR B N 1
ATOM 1886 C CA . THR B 1 85 ? -1.797 -5.059 -4.191 1 97.94 85 THR B CA 1
ATOM 1887 C C . THR B 1 85 ? -2.162 -5.332 -2.736 1 97.94 85 THR B C 1
ATOM 1889 O O . THR B 1 85 ? -1.551 -4.773 -1.822 1 97.94 85 THR B O 1
ATOM 1892 N N . ARG B 1 86 ? -3.146 -6.137 -2.566 1 98.25 86 ARG B N 1
ATOM 1893 C CA . ARG B 1 86 ? -3.643 -6.555 -1.26 1 98.25 86 ARG B CA 1
ATOM 1894 C C . ARG B 1 86 ? -3.561 -8.07 -1.103 1 98.25 86 ARG B C 1
ATOM 1896 O O . ARG B 1 86 ? -3.412 -8.797 -2.088 1 98.25 86 ARG B O 1
ATOM 1903 N N . PRO B 1 87 ? -3.602 -8.531 0.181 1 98.69 87 PRO B N 1
ATOM 1904 C CA . PRO B 1 87 ? -3.498 -9.977 0.402 1 98.69 87 PRO B CA 1
ATOM 1905 C C . PRO B 1 87 ? -4.551 -10.766 -0.373 1 98.69 87 PRO B C 1
ATOM 1907 O O . PRO B 1 87 ? -4.273 -11.875 -0.84 1 98.69 87 PRO B O 1
ATOM 1910 N N . GLU B 1 88 ? -5.664 -10.227 -0.631 1 98.44 88 GLU B N 1
ATOM 1911 C CA . GLU B 1 88 ? -6.754 -10.945 -1.285 1 98.44 88 GLU B CA 1
ATOM 1912 C C . GLU B 1 88 ? -6.484 -11.109 -2.777 1 98.44 88 GLU B C 1
ATOM 1914 O O . GLU B 1 88 ? -7.148 -11.906 -3.447 1 98.44 88 GLU B O 1
ATOM 1919 N N . HIS B 1 89 ? -5.531 -10.43 -3.291 1 98.38 89 HIS B N 1
ATOM 1920 C CA . HIS B 1 89 ? -5.223 -10.516 -4.715 1 98.38 89 HIS B CA 1
ATOM 1921 C C . HIS B 1 89 ? -4.309 -11.695 -5.012 1 98.38 89 HIS B C 1
ATOM 1923 O O . HIS B 1 89 ? -4.309 -12.227 -6.129 1 98.38 89 HIS B O 1
ATOM 1929 N N . TYR B 1 90 ? -3.561 -12.18 -4.051 1 98 90 TYR B N 1
ATOM 1930 C CA . TYR B 1 90 ? -2.547 -13.211 -4.25 1 98 90 TYR B CA 1
ATOM 1931 C C . TYR B 1 90 ? -3.184 -14.523 -4.703 1 98 90 TYR B C 1
ATOM 1933 O O . TYR B 1 90 ? -2.723 -15.141 -5.664 1 98 90 TYR B O 1
ATOM 1941 N N . PRO B 1 91 ? -4.281 -14.914 -4.125 1 98.25 91 PRO B N 1
ATOM 1942 C CA . PRO B 1 91 ? -4.855 -16.188 -4.59 1 98.25 91 PRO B CA 1
ATOM 1943 C C . PRO B 1 91 ? -5.355 -16.109 -6.027 1 98.25 91 PRO B C 1
ATOM 1945 O O . PRO B 1 91 ? -5.406 -17.141 -6.719 1 98.25 91 PRO B O 1
ATOM 1948 N N . ILE B 1 92 ? -5.688 -14.938 -6.5 1 97.94 92 ILE B N 1
ATOM 1949 C CA . ILE B 1 92 ? -6.125 -14.758 -7.879 1 97.94 92 ILE B CA 1
ATOM 1950 C C . ILE B 1 92 ? -4.992 -15.133 -8.828 1 97.94 92 ILE B C 1
ATOM 1952 O O . ILE B 1 92 ? -5.188 -15.906 -9.773 1 97.94 92 ILE B O 1
ATOM 1956 N N . VAL B 1 93 ? -3.799 -14.695 -8.547 1 96.25 93 VAL B N 1
ATOM 1957 C CA . VAL B 1 93 ? -2.621 -15.008 -9.344 1 96.25 93 VAL B CA 1
ATOM 1958 C C . VAL B 1 93 ? -2.293 -16.5 -9.219 1 96.25 93 VAL B C 1
ATOM 1960 O O . VAL B 1 93 ? -2 -17.156 -10.211 1 96.25 93 VAL B O 1
ATOM 1963 N N . GLY B 1 94 ? -2.395 -16.953 -8 1 96.38 94 GLY B N 1
ATOM 1964 C CA . GLY B 1 94 ? -2.107 -18.359 -7.75 1 96.38 94 GLY B CA 1
ATOM 1965 C C . GLY B 1 94 ? -3.035 -19.297 -8.492 1 96.38 94 GLY B C 1
ATOM 1966 O O . GLY B 1 94 ? -2.582 -20.25 -9.141 1 96.38 94 GLY B O 1
ATOM 1967 N N . LYS B 1 95 ? -4.309 -19.047 -8.414 1 97.69 95 LYS B N 1
ATOM 1968 C CA . LYS B 1 95 ? -5.289 -19.859 -9.125 1 97.69 95 LYS B CA 1
ATOM 1969 C C . LYS B 1 95 ? -5.055 -19.828 -10.633 1 97.69 95 LYS B C 1
ATOM 1971 O O . LYS B 1 95 ? -5.125 -20.844 -11.305 1 97.69 95 LYS B O 1
ATOM 1976 N N . SER B 1 96 ? -4.73 -18.656 -11.102 1 96.81 96 SER B N 1
ATOM 1977 C CA . SER B 1 96 ? -4.473 -18.5 -12.531 1 96.81 96 SER B CA 1
ATOM 1978 C C . SER B 1 96 ? -3.219 -19.25 -12.953 1 96.81 96 SER B C 1
ATOM 1980 O O . SER B 1 96 ? -3.211 -19.922 -13.984 1 96.81 96 SER B O 1
ATOM 1982 N N . LEU B 1 97 ? -2.197 -19.172 -12.125 1 95.19 97 LEU B N 1
ATOM 1983 C CA . LEU B 1 97 ? -0.944 -19.875 -12.367 1 95.19 97 LEU B CA 1
ATOM 1984 C C . LEU B 1 97 ? -1.165 -21.375 -12.391 1 95.19 97 LEU B C 1
ATOM 1986 O O . LEU B 1 97 ? -0.765 -22.062 -13.344 1 95.19 97 LEU B O 1
ATOM 1990 N N . LEU B 1 98 ? -1.852 -21.875 -11.453 1 95.44 98 LEU B N 1
ATOM 1991 C CA . LEU B 1 98 ? -2.002 -23.328 -11.281 1 95.44 98 LEU B CA 1
ATOM 1992 C C . LEU B 1 98 ? -2.91 -23.906 -12.352 1 95.44 98 LEU B C 1
ATOM 1994 O O . LEU B 1 98 ? -2.652 -25 -12.859 1 95.44 98 LEU B O 1
ATOM 1998 N N . ASN B 1 99 ? -3.914 -23.188 -12.734 1 96.62 99 ASN B N 1
ATOM 1999 C CA . ASN B 1 99 ? -4.777 -23.656 -13.805 1 96.62 99 ASN B CA 1
ATOM 2000 C C . ASN B 1 99 ? -4.062 -23.625 -15.156 1 96.62 99 ASN B C 1
ATOM 2002 O O . ASN B 1 99 ? -4.305 -24.484 -16.016 1 96.62 99 ASN B O 1
ATOM 2006 N N . THR B 1 100 ? -3.223 -22.672 -15.289 1 95.12 100 THR B N 1
ATOM 2007 C CA . THR B 1 100 ? -2.398 -22.609 -16.5 1 95.12 100 THR B CA 1
ATOM 2008 C C . THR B 1 100 ? -1.451 -23.797 -16.562 1 95.12 100 THR B C 1
ATOM 2010 O O . THR B 1 100 ? -1.338 -24.453 -17.594 1 95.12 100 THR B O 1
ATOM 2013 N N . LEU B 1 101 ? -0.779 -24.109 -15.453 1 94.12 101 LEU B N 1
ATOM 2014 C CA . LEU B 1 101 ? 0.105 -25.266 -15.391 1 94.12 101 LEU B CA 1
ATOM 2015 C C . LEU B 1 101 ? -0.659 -26.547 -15.695 1 94.12 101 LEU B C 1
ATOM 2017 O O . LEU B 1 101 ? -0.215 -27.375 -16.5 1 94.12 101 LEU B O 1
ATOM 2021 N N . LYS B 1 102 ? -1.784 -26.688 -15.109 1 95.56 102 LYS B N 1
ATOM 2022 C CA . LYS B 1 102 ? -2.629 -27.844 -15.344 1 95.56 102 LYS B CA 1
ATOM 2023 C C . LYS B 1 102 ? -2.965 -28 -16.828 1 95.56 102 LYS B C 1
ATOM 2025 O O . LYS B 1 102 ? -2.867 -29.094 -17.391 1 95.56 102 LYS B O 1
ATOM 2030 N N . HIS B 1 103 ? -3.301 -26.938 -17.453 1 95.44 103 HIS B N 1
ATOM 2031 C CA . HIS B 1 103 ? -3.688 -26.938 -18.859 1 95.44 103 HIS B CA 1
ATOM 2032 C C . HIS B 1 103 ? -2.555 -27.438 -19.734 1 95.44 103 HIS B C 1
ATOM 2034 O O . HIS B 1 103 ? -2.777 -28.281 -20.609 1 95.44 103 HIS B O 1
ATOM 2040 N N . PHE B 1 104 ? -1.367 -27.062 -19.5 1 94.19 104 PHE B N 1
ATOM 2041 C CA . PHE B 1 104 ? -0.267 -27.344 -20.406 1 94.19 104 PHE B CA 1
ATOM 2042 C C . PHE B 1 104 ? 0.436 -28.641 -20.031 1 94.19 104 PHE B C 1
ATOM 2044 O O . PHE B 1 104 ? 1.022 -29.297 -20.891 1 94.19 104 PHE B O 1
ATOM 2051 N N . LEU B 1 105 ? 0.364 -29.016 -18.766 1 92.56 105 LEU B N 1
ATOM 2052 C CA . LEU B 1 105 ? 1.027 -30.234 -18.344 1 92.56 105 LEU B CA 1
ATOM 2053 C C . LEU B 1 105 ? 0.136 -31.453 -18.594 1 92.56 105 LEU B C 1
ATOM 2055 O O . LEU B 1 105 ? 0.627 -32.562 -18.688 1 92.56 105 LEU B O 1
ATOM 2059 N N . GLY B 1 106 ? -1.195 -31.297 -18.594 1 92 106 GLY B N 1
ATOM 2060 C CA . GLY B 1 106 ? -2.125 -32.375 -18.875 1 92 106 GLY B CA 1
ATOM 2061 C C . GLY B 1 106 ? -2.029 -33.531 -17.891 1 92 106 GLY B C 1
ATOM 2062 O O . GLY B 1 106 ? -2.174 -33.312 -16.688 1 92 106 GLY B O 1
ATOM 2063 N N . ALA B 1 107 ? -1.624 -34.688 -18.359 1 91.88 107 ALA B N 1
ATOM 2064 C CA . ALA B 1 107 ? -1.579 -35.906 -17.547 1 91.88 107 ALA B CA 1
ATOM 2065 C C . ALA B 1 107 ? -0.456 -35.812 -16.516 1 91.88 107 ALA B C 1
ATOM 2067 O O . ALA B 1 107 ? -0.486 -36.531 -15.5 1 91.88 107 ALA B O 1
ATOM 2068 N N . ALA B 1 108 ? 0.445 -34.938 -16.703 1 91.94 108 ALA B N 1
ATOM 2069 C CA . ALA B 1 108 ? 1.573 -34.781 -15.789 1 91.94 108 ALA B CA 1
ATOM 2070 C C . ALA B 1 108 ? 1.174 -34 -14.555 1 91.94 108 ALA B C 1
ATOM 2072 O O . ALA B 1 108 ? 1.908 -33.969 -13.562 1 91.94 108 ALA B O 1
ATOM 2073 N N . TRP B 1 109 ? -0.039 -33.438 -14.594 1 94.56 109 TRP B N 1
ATOM 2074 C CA . TRP B 1 109 ? -0.564 -32.719 -13.438 1 94.56 109 TRP B CA 1
ATOM 2075 C C . TRP B 1 109 ? -1.191 -33.688 -12.438 1 94.56 109 TRP B C 1
ATOM 2077 O O . TRP B 1 109 ? -2.414 -33.844 -12.398 1 94.56 109 TRP B O 1
ATOM 2087 N N . THR B 1 110 ? -0.331 -34.25 -11.609 1 94.56 110 THR B N 1
ATOM 2088 C CA . THR B 1 110 ? -0.764 -35.188 -10.578 1 94.56 110 THR B CA 1
ATOM 2089 C C . THR B 1 110 ? -1.131 -34.438 -9.297 1 94.56 110 THR B C 1
ATOM 2091 O O . THR B 1 110 ? -0.878 -33.25 -9.172 1 94.56 110 THR B O 1
ATOM 2094 N N . GLN B 1 111 ? -1.77 -35.188 -8.422 1 95.25 111 GLN B N 1
ATOM 2095 C CA . GLN B 1 111 ? -2.096 -34.625 -7.117 1 95.25 111 GLN B CA 1
ATOM 2096 C C . GLN B 1 111 ? -0.843 -34.125 -6.402 1 95.25 111 GLN B C 1
ATOM 2098 O O . GLN B 1 111 ? -0.845 -33.031 -5.824 1 95.25 111 GLN B O 1
ATOM 2103 N N . GLU B 1 112 ? 0.204 -34.875 -6.508 1 95.12 112 GLU B N 1
ATOM 2104 C CA . GLU B 1 112 ? 1.452 -34.5 -5.852 1 95.12 112 GLU B CA 1
ATOM 2105 C C . GLU B 1 112 ? 2.031 -33.219 -6.465 1 95.12 112 GLU B C 1
ATOM 2107 O O . GLU B 1 112 ? 2.537 -32.375 -5.746 1 95.12 112 GLU B O 1
ATOM 2112 N N . MET B 1 113 ? 1.984 -33.125 -7.766 1 93.69 113 MET B N 1
ATOM 2113 C CA . MET B 1 113 ? 2.451 -31.938 -8.453 1 93.69 113 MET B CA 1
ATOM 2114 C C . MET B 1 113 ? 1.645 -30.719 -8.031 1 93.69 113 MET B C 1
ATOM 2116 O O . MET B 1 113 ? 2.215 -29.688 -7.664 1 93.69 113 MET B O 1
ATOM 2120 N N . ALA B 1 114 ? 0.332 -30.875 -8.031 1 94.94 114 ALA B N 1
ATOM 2121 C CA . ALA B 1 114 ? -0.56 -29.797 -7.645 1 94.94 114 ALA B CA 1
ATOM 2122 C C . ALA B 1 114 ? -0.272 -29.328 -6.219 1 94.94 114 ALA B C 1
ATOM 2124 O O . ALA B 1 114 ? -0.088 -28.125 -5.977 1 94.94 114 ALA B O 1
ATOM 2125 N N . GLU B 1 115 ? -0.173 -30.219 -5.344 1 95.81 115 GLU B N 1
ATOM 2126 C CA . GLU B 1 115 ? 0.045 -29.906 -3.934 1 95.81 115 GLU B CA 1
ATOM 2127 C C . GLU B 1 115 ? 1.398 -29.234 -3.725 1 95.81 115 GLU B C 1
ATOM 2129 O O . GLU B 1 115 ? 1.53 -28.344 -2.885 1 95.81 115 GLU B O 1
ATOM 2134 N N . SER B 1 116 ? 2.369 -29.672 -4.461 1 94.88 116 SER B N 1
ATOM 2135 C CA . SER B 1 116 ? 3.691 -29.078 -4.352 1 94.88 116 SER B CA 1
ATOM 2136 C C . SER B 1 116 ? 3.678 -27.625 -4.828 1 94.88 116 SER B C 1
ATOM 2138 O O . SER B 1 116 ? 4.234 -26.734 -4.168 1 94.88 116 SER B O 1
ATOM 2140 N N . TRP B 1 117 ? 3.043 -27.375 -5.93 1 94.88 117 TRP B N 1
ATOM 2141 C CA . TRP B 1 117 ? 2.939 -26.016 -6.453 1 94.88 117 TRP B CA 1
ATOM 2142 C C . TRP B 1 117 ? 2.123 -25.125 -5.516 1 94.88 117 TRP B C 1
ATOM 2144 O O . TRP B 1 117 ? 2.469 -23.969 -5.285 1 94.88 117 TRP B O 1
ATOM 2154 N N . ILE B 1 118 ? 1.062 -25.656 -4.984 1 96 118 ILE B N 1
ATOM 2155 C CA . ILE B 1 118 ? 0.193 -24.922 -4.074 1 96 118 ILE B CA 1
ATOM 2156 C C . ILE B 1 118 ? 0.979 -24.5 -2.836 1 96 118 ILE B C 1
ATOM 2158 O O . ILE B 1 118 ? 0.94 -23.344 -2.434 1 96 118 ILE B O 1
ATOM 2162 N N . GLU B 1 119 ? 1.697 -25.406 -2.312 1 95 119 GLU B N 1
ATOM 2163 C CA . GLU B 1 119 ? 2.473 -25.109 -1.111 1 95 119 GLU B CA 1
ATOM 2164 C C . GLU B 1 119 ? 3.557 -24.062 -1.396 1 95 119 GLU B C 1
ATOM 2166 O O . GLU B 1 119 ? 3.756 -23.141 -0.609 1 95 119 GLU B O 1
ATOM 2171 N N . ALA B 1 120 ? 4.203 -24.234 -2.465 1 93.81 120 ALA B N 1
ATOM 2172 C CA . ALA B 1 120 ? 5.258 -23.281 -2.836 1 93.81 120 ALA B CA 1
ATOM 2173 C C . ALA B 1 120 ? 4.691 -21.891 -3.035 1 93.81 120 ALA B C 1
ATOM 2175 O O . ALA B 1 120 ? 5.238 -20.906 -2.516 1 93.81 120 ALA B O 1
ATOM 2176 N N . TYR B 1 121 ? 3.629 -21.812 -3.76 1 95.06 121 TYR B N 1
ATOM 2177 C CA . TYR B 1 121 ? 3.012 -20.516 -4.031 1 95.06 121 TYR B CA 1
ATOM 2178 C C . TYR B 1 121 ? 2.543 -19.859 -2.74 1 95.06 121 TYR B C 1
ATOM 2180 O O . TYR B 1 121 ? 2.771 -18.656 -2.525 1 95.06 121 TYR B O 1
ATOM 2188 N N . ASN B 1 122 ? 1.877 -20.672 -1.905 1 96.38 122 ASN B N 1
ATOM 2189 C CA . ASN B 1 122 ? 1.366 -20.125 -0.654 1 96.38 122 ASN B CA 1
ATOM 2190 C C . ASN B 1 122 ? 2.496 -19.609 0.241 1 96.38 122 ASN B C 1
ATOM 2192 O O . ASN B 1 122 ? 2.363 -18.578 0.893 1 96.38 122 ASN B O 1
ATOM 2196 N N . LEU B 1 123 ? 3.525 -20.297 0.249 1 94.69 123 LEU B N 1
ATOM 2197 C CA . LEU B 1 123 ? 4.676 -19.891 1.042 1 94.69 123 LEU B CA 1
ATOM 2198 C C . LEU B 1 123 ? 5.238 -18.562 0.537 1 94.69 123 LEU B C 1
ATOM 2200 O O . LEU B 1 123 ? 5.465 -17.641 1.323 1 94.69 123 LEU B O 1
ATOM 2204 N N . ALA B 1 124 ? 5.469 -18.484 -0.74 1 94.94 124 ALA B N 1
ATOM 2205 C CA . ALA B 1 124 ? 5.988 -17.266 -1.328 1 94.94 124 ALA B CA 1
ATOM 2206 C C . ALA B 1 124 ? 5.043 -16.094 -1.068 1 94.94 124 ALA B C 1
ATOM 2208 O O . ALA B 1 124 ? 5.484 -15 -0.698 1 94.94 124 ALA B O 1
ATOM 2209 N N . SER B 1 125 ? 3.781 -16.344 -1.248 1 96.5 125 SER B N 1
ATOM 2210 C CA . SER B 1 125 ? 2.771 -15.312 -1.028 1 96.5 125 SER B CA 1
ATOM 2211 C C . SER B 1 125 ? 2.795 -14.812 0.413 1 96.5 125 SER B C 1
ATOM 2213 O O . SER B 1 125 ? 2.715 -13.609 0.66 1 96.5 125 SER B O 1
ATOM 2215 N N . THR B 1 126 ? 2.92 -15.742 1.304 1 97.44 126 THR B N 1
ATOM 2216 C CA . THR B 1 126 ? 2.914 -15.391 2.721 1 97.44 126 THR B CA 1
ATOM 2217 C C . THR B 1 126 ? 4.074 -14.461 3.053 1 97.44 126 THR B C 1
ATOM 2219 O O . THR B 1 126 ? 3.896 -13.477 3.773 1 97.44 126 THR B O 1
ATOM 2222 N N . VAL B 1 127 ? 5.195 -14.734 2.477 1 96.56 127 VAL B N 1
ATOM 2223 C CA . VAL B 1 127 ? 6.363 -13.891 2.73 1 96.56 127 VAL B CA 1
ATOM 2224 C C . VAL B 1 127 ? 6.121 -12.492 2.168 1 96.56 127 VAL B C 1
ATOM 2226 O O . VAL B 1 127 ? 6.375 -11.492 2.848 1 96.56 127 VAL B O 1
ATOM 2229 N N . CYS B 1 128 ? 5.652 -12.422 0.975 1 97.81 128 CYS B N 1
ATOM 2230 C CA . CYS B 1 128 ? 5.363 -11.133 0.348 1 97.81 128 CYS B CA 1
ATOM 2231 C C . CYS B 1 128 ? 4.367 -10.336 1.182 1 97.81 128 CYS B C 1
ATOM 2233 O O . CYS B 1 128 ? 4.598 -9.164 1.472 1 97.81 128 CYS B O 1
ATOM 2235 N N . ILE B 1 129 ? 3.336 -10.984 1.578 1 98.69 129 ILE B N 1
ATOM 2236 C CA . ILE B 1 129 ? 2.221 -10.352 2.27 1 98.69 129 ILE B CA 1
ATOM 2237 C C . ILE B 1 129 ? 2.682 -9.836 3.631 1 98.69 129 ILE B C 1
ATOM 2239 O O . ILE B 1 129 ? 2.381 -8.703 4.012 1 98.69 129 ILE B O 1
ATOM 2243 N N . GLU B 1 130 ? 3.414 -10.617 4.305 1 98.69 130 GLU B N 1
ATOM 2244 C CA . GLU B 1 130 ? 3.896 -10.219 5.625 1 98.69 130 GLU B CA 1
ATOM 2245 C C . GLU B 1 130 ? 4.848 -9.031 5.531 1 98.69 130 GLU B C 1
ATOM 2247 O O . GLU B 1 130 ? 4.801 -8.125 6.371 1 98.69 130 GLU B O 1
ATOM 2252 N N . ALA B 1 131 ? 5.652 -9.078 4.539 1 98.56 131 ALA B N 1
ATOM 2253 C CA . ALA B 1 131 ? 6.598 -7.977 4.371 1 98.56 131 ALA B CA 1
ATOM 2254 C C . ALA B 1 131 ? 5.871 -6.668 4.074 1 98.56 131 ALA B C 1
ATOM 2256 O O . ALA B 1 131 ? 6.199 -5.625 4.641 1 98.56 131 ALA B O 1
ATOM 2257 N N . ALA B 1 132 ? 4.93 -6.723 3.195 1 98.62 132 ALA B N 1
ATOM 2258 C CA . ALA B 1 132 ? 4.141 -5.539 2.871 1 98.62 132 ALA B CA 1
ATOM 2259 C C . ALA B 1 132 ? 3.381 -5.031 4.094 1 98.62 132 ALA B C 1
ATOM 2261 O O . ALA B 1 132 ? 3.32 -3.826 4.34 1 98.62 132 ALA B O 1
ATOM 2262 N N . TYR B 1 133 ? 2.869 -5.941 4.836 1 98.75 133 TYR B N 1
ATOM 2263 C CA . TYR B 1 133 ? 2.145 -5.605 6.059 1 98.75 133 TYR B CA 1
ATOM 2264 C C . TYR B 1 133 ? 3.053 -4.895 7.055 1 98.75 133 TYR B C 1
ATOM 2266 O O . TYR B 1 133 ? 2.68 -3.863 7.617 1 98.75 133 TYR B O 1
ATOM 2274 N N . GLU B 1 134 ? 4.184 -5.383 7.203 1 98.56 134 GLU B N 1
ATOM 2275 C CA . GLU B 1 134 ? 5.133 -4.797 8.141 1 98.56 134 GLU B CA 1
ATOM 2276 C C . GLU B 1 134 ? 5.57 -3.406 7.695 1 98.56 134 GLU B C 1
ATOM 2278 O O . GLU B 1 134 ? 5.805 -2.527 8.523 1 98.56 134 GLU B O 1
ATOM 2283 N N . ALA B 1 135 ? 5.66 -3.271 6.457 1 98.44 135 ALA B N 1
ATOM 2284 C CA . ALA B 1 135 ? 6.066 -1.977 5.914 1 98.44 135 ALA B CA 1
ATOM 2285 C C . ALA B 1 135 ? 5.012 -0.911 6.199 1 98.44 135 ALA B C 1
ATOM 2287 O O . ALA B 1 135 ? 5.293 0.287 6.113 1 98.44 135 ALA B O 1
ATOM 2288 N N . MET B 1 136 ? 3.801 -1.373 6.559 1 98.44 136 MET B N 1
ATOM 2289 C CA . MET B 1 136 ? 2.688 -0.46 6.801 1 98.44 136 MET B CA 1
ATOM 2290 C C . MET B 1 136 ? 2.393 -0.347 8.289 1 98.44 136 MET B C 1
ATOM 2292 O O . MET B 1 136 ? 1.395 0.26 8.688 1 98.44 136 MET B O 1
ATOM 2296 N N . ALA B 1 137 ? 3.252 -0.867 9.109 1 98.62 137 ALA B N 1
ATOM 2297 C CA . ALA B 1 137 ? 2.99 -0.962 10.547 1 98.62 137 ALA B CA 1
ATOM 2298 C C . ALA B 1 137 ? 2.857 0.423 11.172 1 98.62 137 ALA B C 1
ATOM 2300 O O . ALA B 1 137 ? 3.719 1.284 10.977 1 98.62 137 ALA B O 1
ATOM 2301 N N . PRO B 1 138 ? 1.811 0.626 11.969 1 98.5 138 PRO B N 1
ATOM 2302 C CA . PRO B 1 138 ? 1.595 1.921 12.617 1 98.5 138 PRO B CA 1
ATOM 2303 C C . PRO B 1 138 ? 2.771 2.346 13.492 1 98.5 138 PRO B C 1
ATOM 2305 O O . PRO B 1 138 ? 2.988 3.541 13.703 1 98.5 138 PRO B O 1
ATOM 2308 N N . SER B 1 139 ? 3.545 1.417 13.93 1 98.25 139 SER B N 1
ATOM 2309 C CA . SER B 1 139 ? 4.684 1.727 14.789 1 98.25 139 SER B CA 1
ATOM 2310 C C . SER B 1 139 ? 5.734 2.541 14.039 1 98.25 139 SER B C 1
ATOM 2312 O O . SER B 1 139 ? 6.629 3.123 14.656 1 98.25 139 SER B O 1
ATOM 2314 N N . ARG B 1 140 ? 5.66 2.568 12.75 1 98.19 140 ARG B N 1
ATOM 2315 C CA . ARG B 1 140 ? 6.613 3.32 11.945 1 98.19 140 ARG B CA 1
ATOM 2316 C C . ARG B 1 140 ? 6.242 4.797 11.883 1 98.19 140 ARG B C 1
ATOM 2318 O O . ARG B 1 140 ? 7.012 5.617 11.383 1 98.19 140 ARG B O 1
ATOM 2325 N N . PHE B 1 141 ? 5.051 5.168 12.43 1 98.5 141 PHE B N 1
ATOM 2326 C CA . PHE B 1 141 ? 4.598 6.551 12.531 1 98.5 141 PHE B CA 1
ATOM 2327 C C . PHE B 1 141 ? 5.266 7.258 13.703 1 98.5 141 PHE B C 1
ATOM 2329 O O . PHE B 1 141 ? 5.203 6.781 14.836 1 98.5 141 PHE B O 1
ATOM 2336 N N . VAL B 1 142 ? 5.93 8.312 13.422 1 97.69 142 VAL B N 1
ATOM 2337 C CA . VAL B 1 142 ? 6.457 9.195 14.453 1 97.69 142 VAL B CA 1
ATOM 2338 C C . VAL B 1 142 ? 5.617 10.469 14.523 1 97.69 142 VAL B C 1
ATOM 2340 O O . VAL B 1 142 ? 5.711 11.328 13.648 1 97.69 142 VAL B O 1
ATOM 2343 N N . PRO B 1 143 ? 4.797 10.562 15.523 1 97.62 143 PRO B N 1
ATOM 2344 C CA . PRO B 1 143 ? 3.91 11.727 15.609 1 97.62 143 PRO B CA 1
ATOM 2345 C C . PRO B 1 143 ? 4.672 13.047 15.594 1 97.62 143 PRO B C 1
ATOM 2347 O O . PRO B 1 143 ? 5.793 13.125 16.094 1 97.62 143 PRO B O 1
ATOM 2350 N N . VAL B 1 144 ? 4.051 13.984 15.008 1 97 144 VAL B N 1
ATOM 2351 C CA . VAL B 1 144 ? 4.578 15.344 15.086 1 97 144 VAL B CA 1
ATOM 2352 C C . VAL B 1 144 ? 4.492 15.852 16.531 1 97 144 VAL B C 1
ATOM 2354 O O . VAL B 1 144 ? 3.52 15.57 17.234 1 97 144 VAL B O 1
ATOM 2357 N N . THR B 1 145 ? 5.496 16.594 16.938 1 96.88 145 THR B N 1
ATOM 2358 C CA . THR B 1 145 ? 5.527 17.156 18.281 1 96.88 145 THR B CA 1
ATOM 2359 C C . THR B 1 145 ? 5.812 18.656 18.219 1 96.88 145 THR B C 1
ATOM 2361 O O . THR B 1 145 ? 6.102 19.203 17.156 1 96.88 145 THR B O 1
ATOM 2364 N N . ILE B 1 146 ? 5.68 19.281 19.391 1 95.62 146 ILE B N 1
ATOM 2365 C CA . ILE B 1 146 ? 5.863 20.734 19.484 1 95.62 146 ILE B CA 1
ATOM 2366 C C . ILE B 1 146 ? 7.293 21.094 19.109 1 95.62 146 ILE B C 1
ATOM 2368 O O . ILE B 1 146 ? 7.547 22.188 18.609 1 95.62 146 ILE B O 1
ATOM 2372 N N . ASP B 1 147 ? 8.266 20.203 19.188 1 94.5 147 ASP B N 1
ATOM 2373 C CA . ASP B 1 147 ? 9.664 20.422 18.844 1 94.5 147 ASP B CA 1
ATOM 2374 C C . ASP B 1 147 ? 9.836 20.578 17.328 1 94.5 147 ASP B C 1
ATOM 2376 O O . ASP B 1 147 ? 10.805 21.188 16.875 1 94.5 147 ASP B O 1
ATOM 2380 N N . ASP B 1 148 ? 8.945 20.109 16.609 1 94.12 148 ASP B N 1
ATOM 2381 C CA . ASP B 1 148 ? 8.992 20.188 15.148 1 94.12 148 ASP B CA 1
ATOM 2382 C C . ASP B 1 148 ? 8.562 21.562 14.648 1 94.12 148 ASP B C 1
ATOM 2384 O O . ASP B 1 148 ? 8.891 21.953 13.523 1 94.12 148 ASP B O 1
ATOM 2388 N N . VAL B 1 149 ? 7.711 22.172 15.492 1 92 149 VAL B N 1
ATOM 2389 C CA . VAL B 1 149 ? 7.188 23.469 15.117 1 92 149 VAL B CA 1
ATOM 2390 C C . VAL B 1 149 ? 7.059 24.359 16.359 1 92 149 VAL B C 1
ATOM 2392 O O . VAL B 1 149 ? 5.953 24.734 16.734 1 92 149 VAL B O 1
ATOM 2395 N N . PRO B 1 150 ? 8.086 24.797 16.875 1 87.25 150 PRO B N 1
ATOM 2396 C CA . PRO B 1 150 ? 8.031 25.594 18.094 1 87.25 150 PRO B CA 1
ATOM 2397 C C . PRO B 1 150 ? 7.309 26.938 17.906 1 87.25 150 PRO B C 1
ATOM 2399 O O . PRO B 1 150 ? 7.414 27.547 16.844 1 87.25 150 PRO B O 1
ATOM 2402 N N . PRO B 1 151 ? 6.438 27.25 18.922 1 84.12 151 PRO B N 1
ATOM 2403 C CA . PRO B 1 151 ? 5.754 28.547 18.828 1 84.12 151 PRO B CA 1
ATOM 2404 C C . PRO B 1 151 ? 6.727 29.719 18.75 1 84.12 151 PRO B C 1
ATOM 2406 O O . PRO B 1 151 ? 7.895 29.594 19.141 1 84.12 151 PRO B O 1
ATOM 2409 N N . ALA B 1 152 ? 6.219 30.719 17.953 1 70.31 152 ALA B N 1
ATOM 2410 C CA . ALA B 1 152 ? 6.996 31.953 17.922 1 70.31 152 ALA B CA 1
ATOM 2411 C C . ALA B 1 152 ? 7.125 32.562 19.328 1 70.31 152 ALA B C 1
ATOM 2413 O O . ALA B 1 152 ? 6.23 32.406 20.156 1 70.31 152 ALA B O 1
ATOM 2414 N N . VAL B 1 153 ? 8.398 32.656 19.875 1 57.53 153 VAL B N 1
ATOM 2415 C CA . VAL B 1 153 ? 8.633 33.406 21.125 1 57.53 153 VAL B CA 1
ATOM 2416 C C . VAL B 1 153 ? 7.859 34.719 21.094 1 57.53 153 VAL B C 1
ATOM 2418 O O . VAL B 1 153 ? 7.688 35.312 20.031 1 57.53 153 VAL B O 1
#

Sequence (306 aa):
MAINIQLIQSSGAAVKDLGVQVAEHFYNYMFTHFPEVRKMFPGDMSEQRVRLFNSVILIATNIDTMEVLVPYLKELGIGHIKYDTRPEHYPIVGKSLLNTLKHFLGAAWTQEMAESWIEAYNLASTVCIEAAYEAMAPSRFVPVTIDDVPPAVMAINIQLIQSSGAAVKDLGVQVAEHFYNYMFTHFPEVRKMFPGDMSEQRVRLFNSVILIATNIDTMEVLVPYLKELGIGHIKYDTRPEHYPIVGKSLLNTLKHFLGAAWTQEMAESWIEAYNLASTVCIEAAYEAMAPSRFVPVTIDDVPPAV